Protein 1NWP (pdb70)

Sequence (256 aa):
AECKVTVDSTDQMSFNTKDIAIDKSCKTFTVELTHSGSLPKNVMGHNLVISKEADMQPIATDGLSAGIDKQYLKDGDARVIAHTKVIGAGEKDSVTFDVSKLAAGEKYGFFCSFPGHISMMKGTVTLKAECKVTVDSTDQMSFNTKDIAIDKSCKTFTVELTHSGSLPKNVMGHNLVISKEADMQPIATDGLSAGIDKQYLKDGDARVIAHTKVIGAGEKDSVTFDVSKLAAGEKYGFFCSFPGHISMMKGTVTLK

Foldseek 3Di:
DQQEDEWEAEPVLEIPDQEAEGELPDQKHKYKYAYADDDFLVNRWWKKWKFFPVCQVVQLVCLCVVDLVNQSGDPPPVRTQWMWHTGYHPDMTMIMGGSVVDDPVTWMKMATSDPPSGVRYMHTYHYD/DQAEDEWEAEPVLEIPDFEAEGELPDQKHKYKYAYADDWWQVNRWWKKWKFFPVCPVVQLVCLAVVDLVVQSGDPPPPRTQWMWHTGTHPDMTMIMGGSVPDDPPTWMKMATSDPPSRVHGMHTYHYD

B-factor: mean 17.99, std 9.79, range [3.68, 54.16]

InterPro domains:
  IPR000923 Blue (type 1) copper domain [PF00127] (1-128)
  IPR008972 Cupredoxin [G3DSA:2.60.40.420] (1-128)
  IPR008972 Cupredoxin [SSF49503] (1-128)
  IPR014068 Azurin [TIGR02695] (3-127)
  IPR014068 Azurin [cd13922] (3-127)
  IPR028871 Blue (type 1) copper protein, binding site [PS00196] (105-121)
  IPR050845 Copper-binding electron transfer protein [PTHR38439] (2-128)

CATH classification: 2.60.40.420

Secondary structure (DSSP, 8-state):
---EEEEEE-TTS-BS-SEEEE-TT-SEEEEEEEE-SS--HHHH-B--EEEEGGGHHHHHHHHTTT-GGGTTS-TT-TTEEEEPPPB-TT-EEEEEEEGGGSPTTS-EEEE--STT-GGGSEEEEEE-/---EEEEEE-TTS-BS-SEEEE-TT-SEEEEEEEE-SS--HHHH-B--EEEEGGGHHHHHHHHTTT-GGGTTS-TT-TT--EEPPPB-TT-EEEEEEEGGGS-TTS-EEEE--STTGGGTSEEEEEE-

Radius of gyration: 20.96 Å; Cα contacts (8 Å, |Δi|>4): 624; chains: 2; bounding box: 56×27×60 Å

Structure (mmCIF, N/CA/C/O backbone):
data_1NWP
#
_entry.id   1NWP
#
_cell.length_a   40.760
_cell.length_b   51.220
_cell.length_c   54.960
_cell.angle_alpha   90.00
_cell.angle_beta   103.12
_cell.angle_gamma   90.00
#
_symmetry.space_group_name_H-M   'P 1 21 1'
#
loop_
_entity.id
_entity.type
_entity.pdbx_description
1 polymer AZURIN
2 non-polymer 'COPPER (II) ION'
3 non-polymer 'ZINC ION'
4 water water
#
loop_
_atom_site.group_PDB
_atom_site.id
_atom_site.type_symbol
_atom_site.label_atom_id
_atom_site.label_alt_id
_atom_site.label_comp_id
_atom_site.label_asym_id
_atom_site.label_entity_id
_atom_site.label_seq_id
_atom_site.pdbx_PDB_ins_code
_atom_site.Cartn_x
_atom_site.Cartn_y
_atom_site.Cartn_z
_atom_site.occupancy
_atom_site.B_iso_or_equiv
_atom_site.auth_seq_id
_atom_site.auth_comp_id
_atom_site.auth_asym_id
_atom_site.auth_atom_id
_atom_site.pdbx_PDB_model_num
ATOM 1 N N . ALA A 1 1 ? 33.717 29.116 -14.372 1.00 32.95 1 ALA A N 1
ATOM 2 C CA . ALA A 1 1 ? 32.995 28.066 -13.604 1.00 31.36 1 ALA A CA 1
ATOM 3 C C . ALA A 1 1 ? 31.682 28.662 -13.112 1.00 30.39 1 ALA A C 1
ATOM 4 O O . ALA A 1 1 ? 31.506 29.882 -13.150 1.00 30.75 1 ALA A O 1
ATOM 6 N N . GLU A 1 2 ? 30.733 27.797 -12.758 1.00 28.97 2 GLU A N 1
ATOM 7 C CA . GLU A 1 2 ? 29.515 28.208 -12.053 1.00 27.82 2 GLU A CA 1
ATOM 8 C C . GLU A 1 2 ? 29.726 28.070 -10.552 1.00 24.15 2 GLU A C 1
ATOM 9 O O . GLU A 1 2 ? 29.932 26.969 -10.040 1.00 22.53 2 GLU A O 1
ATOM 15 N N . CYS A 1 3 ? 29.631 29.186 -9.844 1.00 19.61 3 CYS A N 1
ATOM 16 C CA . CYS A 1 3 ? 29.998 29.212 -8.440 1.00 17.62 3 CYS A CA 1
ATOM 17 C C . CYS A 1 3 ? 28.853 29.734 -7.586 1.00 15.46 3 CYS A C 1
ATOM 18 O O . CYS A 1 3 ? 29.073 30.368 -6.557 1.00 14.12 3 CYS A O 1
ATOM 21 N N . LYS A 1 4 ? 27.632 29.403 -7.991 1.00 15.34 4 LYS A N 1
ATOM 22 C CA . LYS A 1 4 ? 26.431 29.815 -7.278 1.00 17.56 4 LYS A CA 1
ATOM 23 C C . LYS A 1 4 ? 25.356 28.753 -7.455 1.00 16.53 4 LYS A C 1
ATOM 24 O O . LYS A 1 4 ? 25.313 28.060 -8.480 1.00 18.12 4 LYS A O 1
ATOM 30 N N . VAL A 1 5 ? 24.536 28.577 -6.429 1.00 13.20 5 VAL A N 1
ATOM 31 C CA . VAL A 1 5 ? 23.415 27.654 -6.507 1.00 13.97 5 VAL A CA 1
ATOM 32 C C . VAL A 1 5 ? 22.286 28.222 -5.663 1.00 13.28 5 VAL A C 1
ATOM 33 O O . VAL A 1 5 ? 22.537 29.018 -4.759 1.00 12.88 5 VAL A O 1
ATOM 37 N N . THR A 1 6 ? 21.052 27.917 -6.049 1.00 12.68 6 THR A N 1
ATOM 38 C CA . THR A 1 6 ? 19.876 28.319 -5.288 1.00 12.24 6 THR A CA 1
ATOM 39 C C . THR A 1 6 ? 19.223 27.063 -4.730 1.00 11.79 6 THR A C 1
ATOM 40 O O . THR A 1 6 ? 19.045 26.081 -5.454 1.00 11.41 6 THR A O 1
ATOM 44 N N . VAL A 1 7 ? 18.880 27.099 -3.446 1.00 9.85 7 VAL A N 1
ATOM 45 C CA . VAL A 1 7 ? 18.215 25.992 -2.763 1.00 10.30 7 VAL A CA 1
ATOM 46 C C . VAL A 1 7 ? 16.911 26.517 -2.145 1.00 10.68 7 VAL A C 1
ATOM 47 O O . VAL A 1 7 ? 16.893 27.610 -1.577 1.00 10.54 7 VAL A O 1
ATOM 51 N N . ASP A 1 8 ? 15.814 25.791 -2.345 1.00 12.05 8 ASP A N 1
ATOM 52 C CA . ASP A 1 8 ? 14.520 26.181 -1.789 1.00 12.75 8 ASP A CA 1
ATOM 53 C C . ASP A 1 8 ? 14.245 25.343 -0.543 1.00 12.94 8 ASP A C 1
ATOM 54 O O . ASP A 1 8 ? 14.729 24.208 -0.431 1.00 13.95 8 ASP A O 1
ATOM 59 N N . SER A 1 9 ? 13.488 25.910 0.390 1.00 11.80 9 SER A N 1
ATOM 60 C CA . SER A 1 9 ? 13.072 25.195 1.589 1.00 11.97 9 SER A CA 1
ATOM 61 C C . SER A 1 9 ? 11.580 25.417 1.781 1.00 13.81 9 SER A C 1
ATOM 62 O O . SER A 1 9 ? 11.029 26.411 1.290 1.00 16.42 9 SER A O 1
ATOM 65 N N . THR A 1 10 ? 10.916 24.447 2.405 1.00 13.48 10 THR A N 1
ATOM 66 C CA . THR A 1 10 ? 9.466 24.311 2.267 1.00 14.44 10 THR A CA 1
ATOM 67 C C . THR A 1 10 ? 8.732 24.295 3.614 1.00 14.10 10 THR A C 1
ATOM 68 O O . THR A 1 10 ? 9.342 24.102 4.664 1.00 12.21 10 THR A O 1
ATOM 72 N N . ASP A 1 11 ? 7.407 24.425 3.559 1.00 14.70 11 ASP A N 1
ATOM 73 C CA . ASP A 1 11 ? 6.550 24.197 4.720 1.00 15.32 11 ASP A CA 1
ATOM 74 C C . ASP A 1 11 ? 6.570 22.729 5.152 1.00 16.53 11 ASP A C 1
ATOM 75 O O . ASP A 1 11 ? 6.145 22.389 6.267 1.00 16.20 11 ASP A O 1
ATOM 80 N N . GLN A 1 12 ? 7.017 21.861 4.245 1.00 16.31 12 GLN A N 1
ATOM 81 C CA . GLN A 1 12 ? 7.057 20.422 4.476 1.00 16.98 12 GLN A CA 1
ATOM 82 C C . GLN A 1 12 ? 8.378 19.995 5.123 1.00 15.58 12 GLN A C 1
ATOM 83 O O . GLN A 1 12 ? 8.688 18.808 5.185 1.00 16.60 12 GLN A O 1
ATOM 89 N N . MET A 1 13 ? 9.160 20.970 5.571 1.00 13.98 13 MET A N 1
ATOM 90 C CA . MET A 1 13 ? 10.437 20.712 6.229 1.00 13.76 13 MET A CA 1
ATOM 91 C C . MET A 1 13 ? 11.403 19.930 5.341 1.00 13.52 13 MET A C 1
ATOM 92 O O . MET A 1 13 ? 11.935 18.888 5.733 1.00 13.46 13 MET A O 1
ATOM 97 N N . SER A 1 14 ? 11.700 20.490 4.178 1.00 12.63 14 SER A N 1
ATOM 98 C CA . SER A 1 14 ? 12.584 19.828 3.241 1.00 12.30 14 SER A CA 1
ATOM 99 C C . SER A 1 14 ? 13.328 20.886 2.463 1.00 11.92 14 SER A C 1
ATOM 100 O O . SER A 1 14 ? 12.856 22.018 2.348 1.00 14.11 14 SER A O 1
ATOM 103 N N . PHE A 1 15 ? 14.542 20.550 2.055 1.00 10.04 15 PHE A N 1
ATOM 104 C CA . PHE A 1 15 ? 15.247 21.286 1.015 1.00 11.45 15 PHE A CA 1
ATOM 105 C C . PHE A 1 15 ? 14.877 20.624 -0.302 1.00 12.53 15 PHE A C 1
ATOM 106 O O . PHE A 1 15 ? 14.464 19.462 -0.305 1.00 14.27 15 PHE A O 1
ATOM 114 N N . ASN A 1 16 ? 14.982 21.349 -1.413 1.00 12.72 16 ASN A N 1
ATOM 115 C CA . ASN A 1 16 ? 14.637 20.763 -2.710 1.00 13.67 16 ASN A CA 1
ATOM 116 C C . ASN A 1 16 ? 15.860 20.190 -3.428 1.00 14.75 16 ASN A C 1
ATOM 117 O O . ASN A 1 16 ? 15.830 19.973 -4.641 1.00 15.64 16 ASN A O 1
ATOM 122 N N . THR A 1 17 ? 16.952 20.012 -2.689 1.00 14.75 17 THR A N 1
ATOM 123 C CA . THR A 1 17 ? 18.075 19.214 -3.164 1.00 14.88 17 THR A CA 1
ATOM 124 C C . THR A 1 17 ? 18.680 18.431 -2.014 1.00 14.32 17 THR A C 1
ATOM 125 O O . THR A 1 17 ? 18.522 18.802 -0.847 1.00 12.80 17 THR A O 1
ATOM 129 N N . LYS A 1 18 ? 19.365 17.343 -2.351 1.00 13.11 18 LYS A N 1
ATOM 130 C CA . LYS A 1 18 ? 20.094 16.546 -1.367 1.00 13.39 18 LYS A CA 1
ATOM 131 C C . LYS A 1 18 ? 21.608 16.678 -1.517 1.00 11.59 18 LYS A C 1
ATOM 132 O O . LYS A 1 18 ? 22.361 16.154 -0.700 1.00 10.94 18 LYS A O 1
ATOM 138 N N . ASP A 1 19 ? 22.051 17.391 -2.550 1.00 11.60 19 ASP A N 1
ATOM 139 C CA . ASP A 1 19 ? 23.477 17.563 -2.800 1.00 11.97 19 ASP A CA 1
ATOM 140 C C . ASP A 1 19 ? 23.796 18.925 -3.401 1.00 13.01 19 ASP A C 1
ATOM 141 O O . ASP A 1 19 ? 23.064 19.421 -4.261 1.00 13.11 19 ASP A O 1
ATOM 146 N N . ILE A 1 20 ? 24.864 19.545 -2.906 1.00 13.25 20 ILE A N 1
ATOM 147 C CA . ILE A 1 20 ? 25.359 20.803 -3.458 1.00 11.95 20 ILE A CA 1
ATOM 148 C C . ILE A 1 20 ? 26.751 20.559 -4.009 1.00 11.56 20 ILE A C 1
ATOM 149 O O . ILE A 1 20 ? 27.686 20.268 -3.253 1.00 10.68 20 ILE A O 1
ATOM 154 N N . ALA A 1 21 ? 26.881 20.667 -5.326 1.00 11.93 21 ALA A N 1
ATOM 155 C CA . ALA A 1 21 ? 28.149 20.399 -5.989 1.00 12.35 21 ALA A CA 1
ATOM 156 C C . ALA A 1 21 ? 28.914 21.693 -6.219 1.00 10.29 21 ALA A C 1
ATOM 157 O O . ALA A 1 21 ? 28.403 22.639 -6.817 1.00 12.01 21 ALA A O 1
ATOM 159 N N . ILE A 1 22 ? 30.107 21.759 -5.646 1.00 10.88 22 ILE A N 1
ATOM 160 C CA . ILE A 1 22 ? 30.920 22.961 -5.681 1.00 11.56 22 ILE A CA 1
ATOM 161 C C . ILE A 1 22 ? 32.148 22.699 -6.553 1.00 13.68 22 ILE A C 1
ATOM 162 O O . ILE A 1 22 ? 32.904 21.756 -6.301 1.00 15.24 22 ILE A O 1
ATOM 167 N N . ASP A 1 23 ? 32.324 23.518 -7.585 1.00 13.35 23 ASP A N 1
ATOM 168 C CA . ASP A 1 23 ? 33.500 23.434 -8.439 1.00 12.86 23 ASP A CA 1
ATOM 169 C C . ASP A 1 23 ? 34.728 23.917 -7.670 1.00 12.96 23 ASP A C 1
ATOM 170 O O . ASP A 1 23 ? 34.780 25.061 -7.227 1.00 10.78 23 ASP A O 1
ATOM 175 N N . LYS A 1 24 ? 35.736 23.060 -7.576 1.00 14.23 24 LYS A N 1
ATOM 176 C CA . LYS A 1 24 ? 36.984 23.381 -6.888 1.00 18.44 24 LYS A CA 1
ATOM 177 C C . LYS A 1 24 ? 37.711 24.577 -7.521 1.00 17.85 24 LYS A C 1
ATOM 178 O O . LYS A 1 24 ? 38.506 25.253 -6.864 1.00 16.44 24 LYS A O 1
ATOM 184 N N . SER A 1 25 ? 37.434 24.820 -8.798 1.00 18.73 25 SER A N 1
ATOM 185 C CA . SER A 1 25 ? 38.019 25.946 -9.520 1.00 17.65 25 SER A CA 1
ATOM 186 C C . SER A 1 25 ? 37.516 27.303 -9.018 1.00 18.62 25 SER A C 1
ATOM 187 O O . SER A 1 25 ? 38.166 28.327 -9.228 1.00 19.38 25 SER A O 1
ATOM 190 N N . CYS A 1 26 ? 36.356 27.306 -8.369 1.00 16.72 26 CYS A N 1
ATOM 191 C CA . CYS A 1 26 ? 35.774 28.526 -7.824 1.00 15.78 26 CYS A CA 1
ATOM 192 C C . CYS A 1 26 ? 36.651 29.075 -6.714 1.00 17.59 26 CYS A C 1
ATOM 193 O O . CYS A 1 26 ? 37.100 28.329 -5.844 1.00 17.91 26 CYS A O 1
ATOM 196 N N . LYS A 1 27 ? 36.890 30.381 -6.728 1.00 18.91 27 LYS A N 1
ATOM 197 C CA . LYS A 1 27 ? 37.538 31.022 -5.589 1.00 21.73 27 LYS A CA 1
ATOM 198 C C . LYS A 1 27 ? 36.534 31.148 -4.434 1.00 19.75 27 LYS A C 1
ATOM 199 O O . LYS A 1 27 ? 36.849 30.822 -3.290 1.00 19.91 27 LYS A O 1
ATOM 205 N N . THR A 1 28 ? 35.331 31.611 -4.743 1.00 17.36 28 THR A N 1
ATOM 206 C CA . THR A 1 28 ? 34.269 31.704 -3.753 1.00 18.03 28 THR A CA 1
ATOM 207 C C . THR A 1 28 ? 33.056 30.939 -4.266 1.00 16.91 28 THR A C 1
ATOM 208 O O . THR A 1 28 ? 32.929 30.717 -5.472 1.00 15.62 28 THR A O 1
ATOM 212 N N . PHE A 1 29 ? 32.186 30.517 -3.353 1.00 15.08 29 PHE A N 1
ATOM 213 C CA . PHE A 1 29 ? 30.925 29.891 -3.724 1.00 13.34 29 PHE A CA 1
ATOM 214 C C . PHE A 1 29 ? 29.783 30.606 -3.011 1.00 12.67 29 PHE A C 1
ATOM 215 O O . PHE A 1 29 ? 29.933 31.013 -1.858 1.00 11.45 29 PHE A O 1
ATOM 223 N N . THR A 1 30 ? 28.677 30.798 -3.724 1.00 10.65 30 THR A N 1
ATOM 224 C CA . THR A 1 30 ? 27.514 31.470 -3.173 1.00 13.55 30 THR A CA 1
ATOM 225 C C . THR A 1 30 ? 26.287 30.561 -3.146 1.00 14.15 30 THR A C 1
ATOM 226 O O . THR A 1 30 ? 25.873 30.026 -4.175 1.00 14.65 30 THR A O 1
ATOM 230 N N . VAL A 1 31 ? 25.705 30.404 -1.958 1.00 13.77 31 VAL A N 1
ATOM 231 C CA . VAL A 1 31 ? 24.472 29.643 -1.783 1.00 12.81 31 VAL A CA 1
ATOM 232 C C . VAL A 1 31 ? 23.349 30.609 -1.447 1.00 12.99 31 VAL A C 1
ATOM 233 O O . VAL A 1 31 ? 23.447 31.368 -0.482 1.00 12.90 31 VAL A O 1
ATOM 237 N N . GLU A 1 32 ? 22.322 30.632 -2.285 1.00 12.22 32 GLU A N 1
ATOM 238 C CA . GLU A 1 32 ? 21.116 31.377 -1.983 1.00 15.65 32 GLU A CA 1
ATOM 239 C C . GLU A 1 32 ? 20.046 30.404 -1.508 1.00 14.45 32 GLU A C 1
ATOM 240 O O . GLU A 1 32 ? 19.925 29.304 -2.046 1.00 15.60 32 GLU A O 1
ATOM 246 N N . LEU A 1 33 ? 19.334 30.789 -0.453 1.00 12.42 33 LEU A N 1
ATOM 247 C CA . LEU A 1 33 ? 18.264 29.986 0.116 1.00 10.32 33 LEU A CA 1
ATOM 248 C C . LEU A 1 33 ? 16.951 30.741 0.011 1.00 10.31 33 LEU A C 1
ATOM 249 O O . LEU A 1 33 ? 16.868 31.913 0.367 1.00 11.80 33 LEU A O 1
ATOM 254 N N . THR A 1 34 ? 15.925 30.063 -0.469 1.00 11.60 34 THR A N 1
ATOM 255 C CA . THR A 1 34 ? 14.591 30.634 -0.514 1.00 10.67 34 THR A CA 1
ATOM 256 C C . THR A 1 34 ? 13.654 29.793 0.348 1.00 11.65 34 THR A C 1
ATOM 257 O O . THR A 1 34 ? 14.009 28.688 0.769 1.00 8.93 34 THR A O 1
ATOM 261 N N . HIS A 1 35 ? 12.485 30.344 0.655 1.00 11.39 35 HIS A N 1
ATOM 262 C CA . HIS A 1 35 ? 11.482 29.646 1.448 1.00 13.27 35 HIS A CA 1
ATOM 263 C C . HIS A 1 35 ? 10.137 29.821 0.765 1.00 14.32 35 HIS A C 1
ATOM 264 O O . HIS A 1 35 ? 9.569 30.918 0.754 1.00 16.64 35 HIS A O 1
ATOM 271 N N . SER A 1 36 ? 9.653 28.757 0.146 1.00 16.48 36 SER A N 1
ATOM 272 C CA . SER A 1 36 ? 8.333 28.777 -0.468 1.00 20.21 36 SER A CA 1
ATOM 273 C C . SER A 1 36 ? 7.278 28.442 0.591 1.00 22.23 36 SER A C 1
ATOM 274 O O . SER A 1 36 ? 7.616 28.138 1.736 1.00 22.40 36 SER A O 1
ATOM 277 N N . GLY A 1 37 ? 6.003 28.534 0.234 1.00 24.31 37 GLY A N 1
ATOM 278 C CA . GLY A 1 37 ? 4.963 28.246 1.213 1.00 25.32 37 GLY A CA 1
ATOM 279 C C . GLY A 1 37 ? 4.608 29.472 2.033 1.00 24.65 37 GLY A C 1
ATOM 280 O O . GLY A 1 37 ? 4.962 30.589 1.650 1.00 24.80 37 GLY A O 1
ATOM 281 N N . SER A 1 38 ? 3.974 29.269 3.187 1.00 23.42 38 SER A N 1
ATOM 282 C CA . SER A 1 38 ? 3.308 30.364 3.888 1.00 24.43 38 SER A CA 1
ATOM 283 C C . SER A 1 38 ? 3.530 30.432 5.402 1.00 23.78 38 SER A C 1
ATOM 284 O O . SER A 1 38 ? 3.085 31.380 6.049 1.00 23.02 38 SER A O 1
ATOM 287 N N . LEU A 1 39 ? 4.268 29.478 5.957 1.00 20.96 39 LEU A N 1
ATOM 288 C CA . LEU A 1 39 ? 4.518 29.460 7.393 1.00 20.60 39 LEU A CA 1
ATOM 289 C C . LEU A 1 39 ? 5.605 30.457 7.803 1.00 19.03 39 LEU A C 1
ATOM 290 O O . LEU A 1 39 ? 6.661 30.529 7.176 1.00 18.36 39 LEU A O 1
ATOM 295 N N . PRO A 1 40 ? 5.369 31.214 8.889 1.00 19.71 40 PRO A N 1
ATOM 296 C CA . PRO A 1 40 ? 6.316 32.189 9.443 1.00 18.88 40 PRO A CA 1
ATOM 297 C C . PRO A 1 40 ? 7.539 31.535 10.086 1.00 17.46 40 PRO A C 1
ATOM 298 O O . PRO A 1 40 ? 7.464 30.403 10.575 1.00 16.35 40 PRO A O 1
ATOM 302 N N . LYS A 1 41 ? 8.601 32.317 10.239 1.00 16.17 41 LYS A N 1
ATOM 303 C CA . LYS A 1 41 ? 9.885 31.773 10.651 1.00 18.73 41 LYS A CA 1
ATOM 304 C C . LYS A 1 41 ? 9.893 31.168 12.048 1.00 17.70 41 LYS A C 1
ATOM 305 O O . LYS A 1 41 ? 10.685 30.273 12.320 1.00 17.65 41 LYS A O 1
ATOM 311 N N . ASN A 1 42 ? 9.016 31.629 12.935 1.00 16.15 42 ASN A N 1
ATOM 312 C CA . ASN A 1 42 ? 8.998 31.075 14.288 1.00 17.44 42 ASN A CA 1
ATOM 313 C C . ASN A 1 42 ? 8.297 29.712 14.331 1.00 15.03 42 ASN A C 1
ATOM 314 O O . ASN A 1 42 ? 8.442 28.961 15.296 1.00 14.55 42 ASN A O 1
ATOM 319 N N . VAL A 1 43 ? 7.630 29.352 13.237 1.00 12.13 43 VAL A N 1
ATOM 320 C CA . VAL A 1 43 ? 6.980 28.048 13.130 1.00 11.85 43 VAL A CA 1
ATOM 321 C C . VAL A 1 43 ? 7.777 27.092 12.248 1.00 10.85 43 VAL A C 1
ATOM 322 O O . VAL A 1 43 ? 7.929 25.915 12.571 1.00 10.82 43 VAL A O 1
ATOM 326 N N . MET A 1 44 ? 8.252 27.597 11.115 1.00 10.01 44 MET A N 1
ATOM 327 C CA . MET A 1 44 ? 8.858 26.750 10.091 1.00 10.81 44 MET A CA 1
ATOM 328 C C . MET A 1 44 ? 10.005 27.501 9.431 1.00 10.79 44 MET A C 1
ATOM 329 O O . MET A 1 44 ? 10.154 27.490 8.211 1.00 13.33 44 MET A O 1
ATOM 334 N N . GLY A 1 45 ? 10.834 28.132 10.253 1.00 9.88 45 GLY A N 1
ATOM 335 C CA . GLY A 1 45 ? 11.984 28.847 9.738 1.00 9.10 45 GLY A CA 1
ATOM 336 C C . GLY A 1 45 ? 13.067 27.873 9.320 1.00 8.93 45 GLY A C 1
ATOM 337 O O . GLY A 1 45 ? 13.179 26.786 9.896 1.00 8.71 45 GLY A O 1
ATOM 338 N N . HIS A 1 46 ? 13.843 28.237 8.304 1.00 7.86 46 HIS A N 1
ATOM 339 C CA . HIS A 1 46 ? 14.955 27.410 7.855 1.00 7.62 46 HIS A CA 1
ATOM 340 C C . HIS A 1 46 ? 16.185 28.278 7.634 1.00 5.45 46 HIS A C 1
ATOM 341 O O . HIS A 1 46 ? 16.080 29.416 7.177 1.00 7.87 46 HIS A O 1
ATOM 348 N N . ASN A 1 47 ? 17.349 27.754 7.983 1.00 6.96 47 ASN A N 1
ATOM 349 C CA . ASN A 1 47 ? 18.595 28.302 7.471 1.00 4.12 47 ASN A CA 1
ATOM 350 C C . ASN A 1 47 ? 19.320 27.195 6.719 1.00 6.22 47 ASN A C 1
ATOM 351 O O . ASN A 1 47 ? 18.806 26.075 6.604 1.00 5.37 47 ASN A O 1
ATOM 356 N N . LEU A 1 48 ? 20.478 27.521 6.159 1.00 5.05 48 LEU A N 1
ATOM 357 C CA . LEU A 1 48 ? 21.333 26.513 5.543 1.00 5.90 48 LEU A CA 1
ATOM 358 C C . LEU A 1 48 ? 22.750 26.693 6.090 1.00 4.40 48 LEU A C 1
ATOM 359 O O . LEU A 1 48 ? 23.287 27.794 6.081 1.00 7.29 48 LEU A O 1
ATOM 364 N N . VAL A 1 49 ? 23.288 25.638 6.683 1.00 4.42 49 VAL A N 1
ATOM 365 C CA . VAL A 1 49 ? 24.589 25.685 7.325 1.00 4.75 49 VAL A CA 1
ATOM 366 C C . VAL A 1 49 ? 25.482 24.632 6.688 1.00 6.09 49 VAL A C 1
ATOM 367 O O . VAL A 1 49 ? 25.046 23.514 6.441 1.00 6.62 49 VAL A O 1
ATOM 371 N N . ILE A 1 50 ? 26.738 24.985 6.456 1.00 6.95 50 ILE A N 1
ATOM 372 C CA . ILE A 1 50 ? 27.707 24.063 5.886 1.00 6.46 50 ILE A CA 1
ATOM 373 C C . ILE A 1 50 ? 28.774 23.728 6.926 1.00 7.84 50 ILE A C 1
ATOM 374 O O . ILE A 1 50 ? 29.288 24.616 7.607 1.00 9.06 50 ILE A O 1
ATOM 379 N N . SER A 1 51 ? 29.054 22.442 7.099 1.00 7.62 51 SER A N 1
ATOM 380 C CA . SER A 1 51 ? 30.119 22.013 8.002 1.00 8.60 51 SER A CA 1
ATOM 381 C C . SER A 1 51 ? 30.645 20.653 7.586 1.00 7.19 51 SER A C 1
ATOM 382 O O . SER A 1 51 ? 30.149 20.052 6.636 1.00 7.71 51 SER A O 1
ATOM 385 N N . LYS A 1 52 ? 31.656 20.167 8.293 1.00 8.99 52 LYS A N 1
ATOM 386 C CA . LYS A 1 52 ? 32.041 18.770 8.167 1.00 10.94 52 LYS A CA 1
ATOM 387 C C . LYS A 1 52 ? 30.841 17.916 8.537 1.00 10.17 52 LYS A C 1
ATOM 388 O O . LYS A 1 52 ? 30.102 18.241 9.470 1.00 11.28 52 LYS A O 1
ATOM 394 N N . GLU A 1 53 ? 30.677 16.802 7.836 1.00 12.03 53 GLU A N 1
ATOM 395 C CA . GLU A 1 53 ? 29.529 15.920 8.026 1.00 14.25 53 GLU A CA 1
ATOM 396 C C . GLU A 1 53 ? 29.376 15.506 9.489 1.00 13.40 53 GLU A C 1
ATOM 397 O O . GLU A 1 53 ? 28.275 15.538 10.045 1.00 14.81 53 GLU A O 1
ATOM 403 N N . ALA A 1 54 ? 30.501 15.222 10.136 1.00 11.84 54 ALA A N 1
ATOM 404 C CA . ALA A 1 54 ? 30.497 14.729 11.507 1.00 12.96 54 ALA A CA 1
ATOM 405 C C . ALA A 1 54 ? 30.076 15.809 12.496 1.00 13.95 54 ALA A C 1
ATOM 406 O O . ALA A 1 54 ? 29.724 15.510 13.638 1.00 15.47 54 ALA A O 1
ATOM 408 N N . ASP A 1 55 ? 30.122 17.062 12.060 1.00 12.10 55 ASP A N 1
ATOM 409 C CA . ASP A 1 55 ? 29.915 18.184 12.964 1.00 11.31 55 ASP A CA 1
ATOM 410 C C . ASP A 1 55 ? 28.483 18.681 12.959 1.00 10.65 55 ASP A C 1
ATOM 411 O O . ASP A 1 55 ? 28.103 19.495 13.805 1.00 9.89 55 ASP A O 1
ATOM 416 N N . MET A 1 56 ? 27.679 18.178 12.035 1.00 8.99 56 MET A N 1
ATOM 417 C CA . MET A 1 56 ? 26.366 18.758 11.806 1.00 10.44 56 MET A CA 1
ATOM 418 C C . MET A 1 56 ? 25.487 18.697 13.054 1.00 10.09 56 MET A C 1
ATOM 419 O O . MET A 1 56 ? 24.991 19.728 13.517 1.00 12.75 56 MET A O 1
ATOM 424 N N . GLN A 1 57 ? 25.360 17.516 13.653 1.00 9.82 57 GLN A N 1
ATOM 425 C CA . GLN A 1 57 ? 24.521 17.378 14.842 1.00 10.05 57 GLN A CA 1
ATOM 426 C C . GLN A 1 57 ? 25.043 18.118 16.080 1.00 9.74 57 GLN A C 1
ATOM 427 O O . GLN A 1 57 ? 24.270 18.781 16.767 1.00 10.47 57 GLN A O 1
ATOM 433 N N . PRO A 1 58 ? 26.350 18.011 16.395 1.00 10.11 58 PRO A N 1
ATOM 434 C CA . PRO A 1 58 ? 26.873 18.821 17.505 1.00 8.80 58 PRO A CA 1
ATOM 435 C C . PRO A 1 58 ? 26.613 20.326 17.346 1.00 9.45 58 PRO A C 1
ATOM 436 O O . PRO A 1 58 ? 26.256 21.005 18.306 1.00 9.46 58 PRO A O 1
ATOM 440 N N . ILE A 1 59 ? 26.808 20.845 16.139 1.00 9.93 59 ILE A N 1
ATOM 441 C CA . ILE A 1 59 ? 26.540 22.251 15.873 1.00 9.09 59 ILE A CA 1
ATOM 442 C C . ILE A 1 59 ? 25.066 22.560 16.136 1.00 9.38 59 ILE A C 1
ATOM 443 O O . ILE A 1 59 ? 24.737 23.565 16.760 1.00 8.95 59 ILE A O 1
ATOM 448 N N . ALA A 1 60 ? 24.181 21.692 15.656 1.00 9.76 60 ALA A N 1
ATOM 449 C CA . ALA A 1 60 ? 22.745 21.902 15.811 1.00 8.31 60 ALA A CA 1
ATOM 450 C C . ALA A 1 60 ? 22.344 21.873 17.288 1.00 10.40 60 ALA A C 1
ATOM 451 O O . ALA A 1 60 ? 21.536 22.686 17.734 1.00 10.26 60 ALA A O 1
ATOM 453 N N . THR A 1 61 ? 22.921 20.950 18.048 1.00 9.99 61 THR A N 1
ATOM 454 C CA . THR A 1 61 ? 22.607 20.842 19.464 1.00 11.07 61 THR A CA 1
ATOM 455 C C . THR A 1 61 ? 23.096 22.074 20.218 1.00 13.34 61 THR A C 1
ATOM 456 O O . THR A 1 61 ? 22.369 22.637 21.038 1.00 12.70 61 THR A O 1
ATOM 460 N N . ASP A 1 62 ? 24.291 22.547 19.879 1.00 13.38 62 ASP A N 1
ATOM 461 C CA . ASP A 1 62 ? 24.820 23.758 20.495 1.00 14.75 62 ASP A CA 1
ATOM 462 C C . ASP A 1 62 ? 24.018 24.994 20.114 1.00 14.02 62 ASP A C 1
ATOM 463 O O . ASP A 1 62 ? 23.900 25.935 20.900 1.00 13.45 62 ASP A O 1
ATOM 468 N N . GLY A 1 63 ? 23.380 24.933 18.952 1.00 12.10 63 GLY A N 1
ATOM 469 C CA . GLY A 1 63 ? 22.643 26.075 18.446 1.00 11.82 63 GLY A CA 1
ATOM 470 C C . GLY A 1 63 ? 21.315 26.308 19.137 1.00 12.15 63 GLY A C 1
ATOM 471 O O . GLY A 1 63 ? 20.792 27.418 19.101 1.00 11.60 63 GLY A O 1
ATOM 472 N N . LEU A 1 64 ? 20.789 25.278 19.798 1.00 13.42 64 LEU A N 1
ATOM 473 C CA . LEU A 1 64 ? 19.500 25.351 20.481 1.00 13.66 64 LEU A CA 1
ATOM 474 C C . LEU A 1 64 ? 19.449 26.496 21.482 1.00 14.82 64 LEU A C 1
ATOM 475 O O . LEU A 1 64 ? 18.478 27.244 21.524 1.00 17.28 64 LEU A O 1
ATOM 480 N N . SER A 1 65 ? 20.517 26.668 22.251 1.00 16.89 65 SER A N 1
ATOM 481 C CA . SER A 1 65 ? 20.537 27.695 23.280 1.00 17.97 65 SER A CA 1
ATOM 482 C C . SER A 1 65 ? 20.792 29.087 22.731 1.00 16.50 65 SER A C 1
ATOM 483 O O . SER A 1 65 ? 20.519 30.068 23.413 1.00 19.92 65 SER A O 1
ATOM 486 N N . ALA A 1 66 ? 21.254 29.181 21.487 1.00 14.83 66 ALA A N 1
ATOM 487 C CA . ALA A 1 66 ? 21.551 30.481 20.889 1.00 13.35 66 ALA A CA 1
ATOM 488 C C . ALA A 1 66 ? 20.277 31.240 20.530 1.00 13.04 66 ALA A C 1
ATOM 489 O O . ALA A 1 66 ? 20.235 32.470 20.589 1.00 15.18 66 ALA A O 1
ATOM 491 N N . GLY A 1 67 ? 19.250 30.512 20.120 1.00 12.69 67 GLY A N 1
ATOM 492 C CA . GLY A 1 67 ? 17.982 31.154 19.834 1.00 12.44 67 GLY A CA 1
ATOM 493 C C . GLY A 1 67 ? 17.864 31.678 18.418 1.00 12.22 67 GLY A C 1
ATOM 494 O O . GLY A 1 67 ? 18.864 31.792 17.694 1.00 12.24 67 GLY A O 1
ATOM 495 N N . ILE A 1 68 ? 16.635 31.991 18.015 1.00 11.29 68 ILE A N 1
ATOM 496 C CA . ILE A 1 68 ? 16.341 32.381 16.636 1.00 13.25 68 ILE A CA 1
ATOM 497 C C . ILE A 1 68 ? 17.005 33.712 16.260 1.00 16.38 68 ILE A C 1
ATOM 498 O O . ILE A 1 68 ? 17.392 33.919 15.106 1.00 16.33 68 ILE A O 1
ATOM 503 N N . ASP A 1 69 ? 17.258 34.547 17.266 1.00 17.25 69 ASP A N 1
ATOM 504 C CA . ASP A 1 69 ? 17.903 35.837 17.052 1.00 19.54 69 ASP A CA 1
ATOM 505 C C . ASP A 1 69 ? 19.375 35.692 16.649 1.00 17.48 69 ASP A C 1
ATOM 506 O O . ASP A 1 69 ? 19.946 36.591 16.030 1.00 16.36 69 ASP A O 1
ATOM 511 N N . LYS A 1 70 ? 19.988 34.569 17.016 1.00 16.47 70 LYS A N 1
ATOM 512 C CA . LYS A 1 70 ? 21.362 34.266 16.612 1.00 15.30 70 LYS A CA 1
ATOM 513 C C . LYS A 1 70 ? 21.410 33.199 15.513 1.00 12.92 70 LYS A C 1
ATOM 514 O O . LYS A 1 70 ? 22.432 32.538 15.328 1.00 10.43 70 LYS A O 1
ATOM 520 N N . GLN A 1 71 ? 20.291 33.025 14.811 1.00 10.75 71 GLN A N 1
ATOM 521 C CA . GLN A 1 71 ? 20.155 32.060 13.717 1.00 10.18 71 GLN A CA 1
ATOM 522 C C . GLN A 1 71 ? 20.353 30.605 14.158 1.00 10.54 71 GLN A C 1
ATOM 523 O O . GLN A 1 71 ? 20.692 29.738 13.343 1.00 8.89 71 GLN A O 1
ATOM 529 N N . TYR A 1 72 ? 20.084 30.333 15.434 1.00 8.86 72 TYR A N 1
ATOM 530 C CA . TYR A 1 72 ? 20.228 28.996 16.006 1.00 8.12 72 TYR A CA 1
ATOM 531 C C . TYR A 1 72 ? 21.611 28.397 15.771 1.00 9.19 72 TYR A C 1
ATOM 532 O O . TYR A 1 72 ? 21.755 27.211 15.457 1.00 8.03 72 TYR A O 1
ATOM 541 N N . LEU A 1 73 ? 22.624 29.227 16.002 1.00 9.58 73 LEU A N 1
ATOM 542 C CA . LEU A 1 73 ? 24.029 28.851 15.880 1.00 10.95 73 LEU A CA 1
ATOM 543 C C . LEU A 1 73 ? 24.756 29.531 17.035 1.00 11.16 73 LEU A C 1
ATOM 544 O O . LEU A 1 73 ? 24.552 30.721 17.280 1.00 11.47 73 LEU A O 1
ATOM 549 N N . LYS A 1 74 ? 25.608 28.790 17.732 1.00 12.17 74 LYS A N 1
ATOM 550 C CA . LYS A 1 74 ? 26.407 29.373 18.799 1.00 14.50 74 LYS A CA 1
ATOM 551 C C . LYS A 1 74 ? 27.357 30.390 18.173 1.00 16.16 74 LYS A C 1
ATOM 552 O O . LYS A 1 74 ? 27.941 30.135 17.122 1.00 15.42 74 LYS A O 1
ATOM 558 N N . ASP A 1 75 ? 27.449 31.574 18.769 1.00 18.18 75 ASP A N 1
ATOM 559 C CA . ASP A 1 75 ? 28.325 32.610 18.229 1.00 20.28 75 ASP A CA 1
ATOM 560 C C . ASP A 1 75 ? 29.777 32.136 18.228 1.00 20.13 75 ASP A C 1
ATOM 561 O O . ASP A 1 75 ? 30.233 31.514 19.189 1.00 20.10 75 ASP A O 1
ATOM 566 N N . GLY A 1 76 ? 30.446 32.310 17.095 1.00 19.66 76 GLY A N 1
ATOM 567 C CA . GLY A 1 76 ? 31.847 31.942 16.996 1.00 21.04 76 GLY A CA 1
ATOM 568 C C . GLY A 1 76 ? 32.113 30.445 16.999 1.00 20.52 76 GLY A C 1
ATOM 569 O O . GLY A 1 76 ? 33.238 30.010 17.247 1.00 20.52 76 GLY A O 1
ATOM 570 N N . ASP A 1 77 ? 31.096 29.648 16.695 1.00 18.20 77 ASP A N 1
ATOM 571 C CA . ASP A 1 77 ? 31.300 28.220 16.495 1.00 17.82 77 ASP A CA 1
ATOM 572 C C . ASP A 1 77 ? 32.274 28.025 15.332 1.00 17.20 77 ASP A C 1
ATOM 573 O O . ASP A 1 77 ? 31.936 28.275 14.185 1.00 15.81 77 ASP A O 1
ATOM 578 N N . ALA A 1 78 ? 33.477 27.555 15.638 1.00 18.68 78 ALA A N 1
ATOM 579 C CA . ALA A 1 78 ? 34.513 27.405 14.623 1.00 18.88 78 ALA A CA 1
ATOM 580 C C . ALA A 1 78 ? 34.245 26.251 13.656 1.00 18.17 78 ALA A C 1
ATOM 581 O O . ALA A 1 78 ? 34.907 26.139 12.632 1.00 19.75 78 ALA A O 1
ATOM 583 N N . ARG A 1 79 ? 33.306 25.373 13.991 1.00 16.29 79 ARG A N 1
ATOM 584 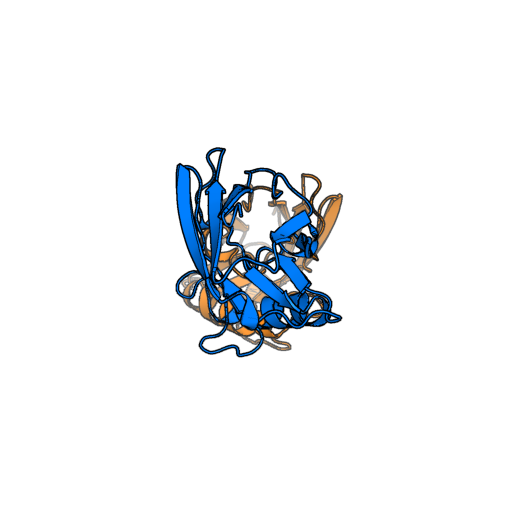C CA . ARG A 1 79 ? 32.989 24.234 13.125 1.00 13.39 79 ARG A CA 1
ATOM 585 C C . ARG A 1 79 ? 32.109 24.622 11.934 1.00 12.66 79 ARG A C 1
ATOM 586 O O . ARG A 1 79 ? 31.891 23.812 11.033 1.00 11.50 79 ARG A O 1
ATOM 594 N N . VAL A 1 80 ? 31.545 25.825 11.973 1.00 10.69 80 VAL A N 1
ATOM 595 C CA . VAL A 1 80 ? 30.651 26.300 10.918 1.00 9.96 80 VAL A CA 1
ATOM 596 C C . VAL A 1 80 ? 31.492 26.949 9.824 1.00 12.32 80 VAL A C 1
ATOM 597 O O . VAL A 1 80 ? 32.308 27.820 10.107 1.00 13.20 80 VAL A O 1
ATOM 601 N N . ILE A 1 81 ? 31.366 26.443 8.600 1.00 9.91 81 ILE A N 1
ATOM 602 C CA . ILE A 1 81 ? 32.091 26.995 7.462 1.00 12.25 81 ILE A CA 1
ATOM 603 C C . ILE A 1 81 ? 31.352 28.202 6.910 1.00 12.04 81 ILE A C 1
ATOM 604 O O . ILE A 1 81 ? 31.941 29.259 6.699 1.00 13.98 81 ILE A O 1
ATOM 609 N N . ALA A 1 82 ? 30.056 28.040 6.683 1.00 12.12 82 ALA A N 1
ATOM 610 C CA . ALA A 1 82 ? 29.218 29.112 6.162 1.00 10.73 82 ALA A CA 1
ATOM 611 C C . ALA A 1 82 ? 27.772 28.856 6.573 1.00 10.30 82 ALA A C 1
ATOM 612 O O . ALA A 1 82 ? 27.399 27.717 6.834 1.00 9.74 82 ALA A O 1
ATOM 614 N N . HIS A 1 83 ? 26.967 29.913 6.634 1.00 9.62 83 HIS A N 1
ATOM 615 C CA . HIS A 1 83 ? 25.549 29.777 6.953 1.00 8.14 83 HIS A CA 1
ATOM 616 C C . HIS A 1 83 ? 24.731 31.001 6.536 1.00 7.77 83 HIS A C 1
ATOM 617 O O . HIS A 1 83 ? 25.268 32.104 6.364 1.00 7.72 83 HIS A O 1
ATOM 624 N N . THR A 1 84 ? 23.449 30.772 6.281 1.00 8.82 84 THR A N 1
ATOM 625 C CA . THR A 1 84 ? 22.502 31.849 6.045 1.00 8.20 84 THR A CA 1
ATOM 626 C C . THR A 1 84 ? 21.814 32.217 7.366 1.00 10.62 84 THR A C 1
ATOM 627 O O . THR A 1 84 ? 22.029 31.571 8.396 1.00 9.87 84 THR A O 1
ATOM 631 N N . LYS A 1 85 ? 21.008 33.274 7.330 1.00 9.84 85 LYS A N 1
ATOM 632 C CA . LYS A 1 85 ? 20.075 33.573 8.411 1.00 11.45 85 LYS A CA 1
ATOM 633 C C . LYS A 1 85 ? 18.932 32.555 8.398 1.00 10.16 85 LYS A C 1
ATOM 634 O O . LYS A 1 85 ? 18.728 31.864 7.402 1.00 9.40 85 LYS A O 1
ATOM 640 N N . VAL A 1 86 ? 18.162 32.503 9.483 1.00 9.84 86 VAL A N 1
ATOM 641 C CA . VAL A 1 86 ? 16.903 31.765 9.502 1.00 9.57 86 VAL A CA 1
ATOM 642 C C . VAL A 1 86 ? 15.862 32.618 8.781 1.00 8.86 86 VAL A C 1
ATOM 643 O O . VAL A 1 86 ? 15.693 33.800 9.099 1.00 11.23 86 VAL A O 1
ATOM 647 N N . ILE A 1 87 ? 15.232 32.054 7.760 1.00 9.27 87 ILE A N 1
ATOM 648 C CA . ILE A 1 87 ? 14.217 32.777 7.014 1.00 10.56 87 ILE A CA 1
ATOM 649 C C . ILE A 1 87 ? 12.858 32.087 7.107 1.00 11.21 87 ILE A C 1
ATOM 650 O O . ILE A 1 87 ? 12.774 30.881 7.387 1.00 8.68 87 ILE A O 1
ATOM 655 N N . GLY A 1 88 ? 11.800 32.865 6.892 1.00 10.38 88 GLY A N 1
ATOM 656 C CA . GLY A 1 88 ? 10.465 32.306 6.864 1.00 11.11 88 GLY A CA 1
ATOM 657 C C . GLY A 1 88 ? 9.912 32.444 5.468 1.00 12.26 88 GLY A C 1
ATOM 658 O O . GLY A 1 88 ? 10.590 32.976 4.579 1.00 12.70 88 GLY A O 1
ATOM 659 N N . ALA A 1 89 ? 8.659 32.047 5.288 1.00 12.81 89 ALA A N 1
ATOM 660 C CA . ALA A 1 89 ? 8.047 32.026 3.960 1.00 15.06 89 ALA A CA 1
ATOM 661 C C . ALA A 1 89 ? 8.147 33.364 3.237 1.00 15.80 89 ALA A C 1
ATOM 662 O O . ALA A 1 89 ? 8.005 34.427 3.844 1.00 15.99 89 ALA A O 1
ATOM 664 N N . GLY A 1 90 ? 8.556 33.299 1.974 1.00 18.22 90 GLY A N 1
ATOM 665 C CA . GLY A 1 90 ? 8.628 34.487 1.145 1.00 16.38 90 GLY A CA 1
ATOM 666 C C . GLY A 1 90 ? 9.911 35.279 1.298 1.00 17.48 90 GLY A C 1
ATOM 667 O O . GLY A 1 90 ? 10.102 36.288 0.616 1.00 20.42 90 GLY A O 1
ATOM 668 N N . GLU A 1 91 ? 10.757 34.888 2.246 1.00 14.72 91 GLU A N 1
ATOM 669 C CA . GLU A 1 91 ? 12.035 35.554 2.428 1.00 13.95 91 GLU A CA 1
ATOM 670 C C . GLU A 1 91 ? 13.126 34.800 1.674 1.00 14.02 91 GLU A C 1
ATOM 671 O O . GLU A 1 91 ? 12.900 33.684 1.192 1.00 16.24 91 GLU A O 1
ATOM 677 N N . LYS A 1 92 ? 14.283 35.430 1.512 1.00 13.25 92 LYS A N 1
ATOM 678 C CA . LYS A 1 92 ? 15.448 34.727 0.998 1.00 14.27 92 LYS A CA 1
ATOM 679 C C . LYS A 1 92 ? 16.720 35.346 1.540 1.00 13.19 92 LYS A C 1
ATOM 680 O O . LYS A 1 92 ? 16.678 36.377 2.201 1.00 13.26 92 LYS A O 1
ATOM 686 N N . ASP A 1 93 ? 17.824 34.632 1.396 1.00 11.92 93 ASP A N 1
ATOM 687 C CA . ASP A 1 93 ? 19.099 35.091 1.906 1.00 10.55 93 ASP A CA 1
ATOM 688 C C . ASP A 1 93 ? 20.181 34.337 1.155 1.00 10.92 93 ASP A C 1
ATOM 689 O O . ASP A 1 93 ? 19.908 33.298 0.571 1.00 11.50 93 ASP A O 1
ATOM 694 N N . SER A 1 94 ? 21.404 34.847 1.174 1.00 13.68 94 SER A N 1
ATOM 695 C CA . SER A 1 94 ? 22.507 34.178 0.495 1.00 15.05 94 SER A CA 1
ATOM 696 C C . SER A 1 94 ? 23.795 34.362 1.280 1.00 15.38 94 SER A C 1
ATOM 697 O O . SER A 1 94 ? 23.936 35.327 2.035 1.00 16.70 94 SER A O 1
ATOM 700 N N . VAL A 1 95 ? 24.725 33.426 1.114 1.00 14.96 95 VAL A N 1
ATOM 701 C CA . VAL A 1 95 ? 26.025 33.501 1.767 1.00 13.49 95 VAL A CA 1
ATOM 702 C C . VAL A 1 95 ? 27.109 33.118 0.762 1.00 14.39 95 VAL A C 1
ATOM 703 O O . VAL A 1 95 ? 26.886 32.280 -0.112 1.00 12.45 95 VAL A O 1
ATOM 707 N N . THR A 1 96 ? 28.193 33.880 0.776 1.00 13.82 96 THR A N 1
ATOM 708 C CA . THR A 1 96 ? 29.332 33.626 -0.080 1.00 13.62 96 THR A CA 1
ATOM 709 C C . THR A 1 96 ? 30.502 33.294 0.817 1.00 14.40 96 THR A C 1
ATOM 710 O O . THR A 1 96 ? 30.681 33.919 1.874 1.00 14.43 96 THR A O 1
ATOM 714 N N . PHE A 1 97 ? 31.222 32.232 0.479 1.00 13.14 97 PHE A N 1
ATOM 715 C CA . PHE A 1 97 ? 32.369 31.845 1.281 1.00 15.38 97 PHE A CA 1
ATOM 716 C C . PHE A 1 97 ? 33.530 31.389 0.398 1.00 16.88 97 PHE A C 1
ATOM 717 O O . PHE A 1 97 ? 33.355 31.156 -0.797 1.00 15.32 97 PHE A O 1
ATOM 725 N N . ASP A 1 98 ? 34.719 31.329 0.987 1.00 18.78 98 ASP A N 1
ATOM 726 C CA . ASP A 1 98 ? 35.928 30.940 0.269 1.00 20.96 98 ASP A CA 1
ATOM 727 C C . ASP A 1 98 ? 36.027 29.427 0.140 1.00 20.30 98 ASP A C 1
ATOM 728 O O . ASP A 1 98 ? 36.031 28.706 1.136 1.00 18.25 98 ASP A O 1
ATOM 733 N N . VAL A 1 99 ? 36.183 28.952 -1.085 1.00 18.83 99 VAL A N 1
ATOM 734 C CA . VAL A 1 99 ? 36.167 27.522 -1.339 1.00 20.09 99 VAL A CA 1
ATOM 735 C C . VAL A 1 99 ? 37.410 26.838 -0.765 1.00 21.04 99 VAL A C 1
ATOM 736 O O . VAL A 1 99 ? 37.376 25.649 -0.460 1.00 21.99 99 VAL A O 1
ATOM 740 N N . SER A 1 100 ? 38.443 27.616 -0.456 1.00 23.66 100 SER A N 1
ATOM 741 C CA . SER A 1 100 ? 39.653 27.059 0.147 1.00 26.37 100 SER A CA 1
ATOM 742 C C . SER A 1 100 ? 39.419 26.468 1.539 1.00 27.16 100 SER A C 1
ATOM 743 O O . SER A 1 100 ? 40.249 25.706 2.042 1.00 27.45 100 SER A O 1
ATOM 746 N N . LYS A 1 101 ? 38.309 26.852 2.171 1.00 28.04 101 LYS A N 1
ATOM 747 C CA . LYS A 1 101 ? 37.965 26.354 3.500 1.00 29.33 101 LYS A CA 1
ATOM 748 C C . LYS A 1 101 ? 37.563 24.891 3.441 1.00 29.77 101 LYS A C 1
ATOM 749 O O . LYS A 1 101 ? 37.570 24.197 4.460 1.00 29.41 101 LYS A O 1
ATOM 755 N N . LEU A 1 102 ? 37.176 24.440 2.251 1.00 30.88 102 LEU A N 1
ATOM 756 C CA . LEU A 1 102 ? 36.870 23.038 2.019 1.00 33.05 102 LEU A CA 1
ATOM 757 C C . LEU A 1 102 ? 38.163 22.289 1.713 1.00 35.60 102 LEU A C 1
ATOM 758 O O . LEU A 1 102 ? 38.910 22.665 0.804 1.00 37.26 102 LEU A O 1
ATOM 763 N N . ALA A 1 103 ? 38.478 21.306 2.550 1.00 38.18 103 ALA A N 1
ATOM 764 C CA . ALA A 1 103 ? 39.617 20.424 2.319 1.00 39.71 103 ALA A CA 1
ATOM 765 C C . ALA A 1 103 ? 39.169 19.212 1.502 1.00 40.10 103 ALA A C 1
ATOM 766 O O . ALA A 1 103 ? 38.254 18.490 1.900 1.00 39.96 103 ALA A O 1
ATOM 768 N N . ALA A 1 104 ? 39.725 19.069 0.303 1.00 41.41 104 ALA A N 1
ATOM 769 C CA . ALA A 1 104 ? 39.444 17.913 -0.540 1.00 40.99 104 ALA A CA 1
ATOM 770 C C . ALA A 1 104 ? 39.853 16.655 0.215 1.00 40.84 104 ALA A C 1
ATOM 771 O O . ALA A 1 104 ? 40.904 16.628 0.864 1.00 42.18 104 ALA A O 1
ATOM 773 N N . GLY A 1 105 ? 38.954 15.682 0.265 1.00 39.57 105 GLY A N 1
ATOM 774 C CA . GLY A 1 105 ? 39.215 14.495 1.055 1.00 38.68 105 GLY A CA 1
ATOM 775 C C . GLY A 1 105 ? 38.442 14.488 2.362 1.00 38.05 105 GLY A C 1
ATOM 776 O O . GLY A 1 105 ? 38.200 13.421 2.935 1.00 39.68 105 GLY A O 1
ATOM 777 N N . GLU A 1 106 ? 38.056 15.667 2.842 1.00 34.08 106 GLU A N 1
ATOM 778 C CA . GLU A 1 106 ? 37.161 15.757 3.987 1.00 28.49 106 GLU A CA 1
ATOM 779 C C . GLU A 1 106 ? 35.724 15.722 3.482 1.00 24.67 106 GLU A C 1
ATOM 780 O O . GLU A 1 106 ? 35.462 16.068 2.328 1.00 22.38 106 GLU A O 1
ATOM 786 N N . LYS A 1 107 ? 34.818 15.210 4.311 1.00 21.27 107 LYS A N 1
ATOM 787 C CA . LYS A 1 107 ? 33.412 15.080 3.936 1.00 18.76 107 LYS A CA 1
ATOM 788 C C . LYS A 1 107 ? 32.598 16.205 4.562 1.00 16.11 107 LYS A C 1
ATOM 789 O O . LYS A 1 107 ? 32.661 16.439 5.771 1.00 14.94 107 LYS A O 1
ATOM 795 N N . TYR A 1 108 ? 31.882 16.935 3.719 1.00 13.42 108 TYR A N 1
ATOM 796 C CA . TYR A 1 108 ? 31.104 18.087 4.150 1.00 12.70 108 TYR A CA 1
ATOM 797 C C . TYR A 1 108 ? 29.621 17.873 3.864 1.00 11.61 108 TYR A C 1
ATOM 798 O O . TYR A 1 108 ? 29.247 17.079 2.995 1.00 10.54 108 TYR A O 1
ATOM 807 N N . GLY A 1 109 ? 28.783 18.564 4.625 1.00 9.16 109 GLY A N 1
ATOM 808 C CA . GLY A 1 109 ? 27.352 18.426 4.466 1.00 9.17 109 GLY A CA 1
ATOM 809 C C . GLY A 1 109 ? 26.675 19.750 4.744 1.00 9.30 109 GLY A C 1
ATOM 810 O O . GLY A 1 109 ? 27.324 20.697 5.182 1.00 11.16 109 GLY A O 1
ATOM 811 N N . PHE A 1 110 ? 25.419 19.870 4.333 1.00 7.71 110 PHE A N 1
ATOM 812 C CA . PHE A 1 110 ? 24.630 21.049 4.662 1.00 6.71 110 PHE A CA 1
ATOM 813 C C . PHE A 1 110 ? 23.389 20.615 5.423 1.00 6.71 110 PHE A C 1
ATOM 814 O O . PHE A 1 110 ? 22.904 19.494 5.248 1.00 5.98 110 PHE A O 1
ATOM 822 N N . PHE A 1 111 ? 22.883 21.499 6.275 1.00 6.10 111 PHE A N 1
ATOM 823 C CA . PHE A 1 111 ? 21.714 21.188 7.090 1.00 6.59 111 PHE A CA 1
ATOM 824 C C . PHE A 1 111 ? 21.014 22.459 7.548 1.00 5.90 111 PHE A C 1
ATOM 825 O O . PHE A 1 111 ? 21.535 23.560 7.375 1.00 7.98 111 PHE A O 1
ATOM 833 N N . CYS A 1 112 ? 19.845 22.291 8.154 1.00 5.35 112 CYS A N 1
ATOM 834 C CA . CYS A 1 112 ? 19.112 23.392 8.769 1.00 4.57 112 CYS A CA 1
ATOM 835 C C . CYS A 1 112 ? 19.217 23.222 10.276 1.00 5.72 112 CYS A C 1
ATOM 836 O O . CYS A 1 112 ? 19.002 22.120 10.778 1.00 6.07 112 CYS A O 1
ATOM 839 N N . SER A 1 113 ? 19.580 24.281 10.999 1.00 6.80 113 SER A N 1
ATOM 840 C CA . SER A 1 113 ? 19.806 24.167 12.441 1.00 6.06 113 SER A CA 1
ATOM 841 C C . SER A 1 113 ? 18.627 24.632 13.293 1.00 7.68 113 SER A C 1
ATOM 842 O O . SER A 1 113 ? 18.724 24.660 14.516 1.00 8.84 113 SER A O 1
ATOM 845 N N . PHE A 1 114 ? 17.523 25.009 12.650 1.00 6.95 114 PHE A N 1
ATOM 846 C CA . PHE A 1 114 ? 16.288 25.315 13.378 1.00 6.17 114 PHE A CA 1
ATOM 847 C C . PHE A 1 114 ? 15.877 24.044 14.137 1.00 6.47 114 PHE A C 1
ATOM 848 O O . PHE A 1 114 ? 16.031 22.939 13.617 1.00 6.67 114 PHE A O 1
ATOM 856 N N . PRO A 1 115 ? 15.484 24.179 15.420 1.00 7.94 115 PRO A N 1
ATOM 857 C CA . PRO A 1 115 ? 15.279 23.036 16.321 1.00 7.32 115 PRO A CA 1
ATOM 858 C C . PRO A 1 115 ? 14.471 21.898 15.699 1.00 8.71 115 PRO A C 1
ATOM 859 O O . PRO A 1 115 ? 13.362 22.109 15.181 1.00 9.73 115 PRO A O 1
ATOM 863 N N . GLY A 1 116 ? 15.078 20.716 15.660 1.00 10.10 116 GLY A N 1
ATOM 864 C CA . GLY A 1 116 ? 14.367 19.538 15.198 1.00 9.33 116 GLY A CA 1
ATOM 865 C C . GLY A 1 116 ? 14.394 19.300 13.701 1.00 9.07 116 GLY A C 1
ATOM 866 O O . GLY A 1 116 ? 14.043 18.220 13.247 1.00 9.41 116 GLY A O 1
ATOM 867 N N . HIS A 1 117 ? 14.901 20.251 12.929 1.00 6.61 117 HIS A N 1
ATOM 868 C CA . HIS A 1 117 ? 14.831 20.117 11.479 1.00 7.53 117 HIS A CA 1
ATOM 869 C C . HIS A 1 117 ? 15.897 19.207 10.881 1.00 7.99 117 HIS A C 1
ATOM 870 O O . HIS A 1 117 ? 15.694 18.646 9.802 1.00 8.49 117 HIS A O 1
ATOM 877 N N . ILE A 1 118 ? 17.017 19.050 11.584 1.00 7.79 118 ILE A N 1
ATOM 878 C CA . ILE A 1 118 ? 18.234 18.500 10.981 1.00 6.91 118 ILE A CA 1
ATOM 879 C C . ILE A 1 118 ? 18.060 17.100 10.387 1.00 10.61 118 ILE A C 1
ATOM 880 O O . ILE A 1 118 ? 18.548 16.827 9.287 1.00 10.70 118 ILE A O 1
ATOM 885 N N . SER A 1 119 ? 17.306 16.236 11.059 1.00 10.26 119 SER A N 1
ATOM 886 C CA . SER A 1 119 ? 17.147 14.869 10.575 1.00 13.47 119 SER A CA 1
ATOM 887 C C . SER A 1 119 ? 16.381 14.800 9.249 1.00 12.23 119 SER A C 1
ATOM 888 O O . SER A 1 119 ? 16.527 13.844 8.487 1.00 13.96 119 SER A O 1
ATOM 891 N N . MET A 1 120 ? 15.600 15.833 8.960 1.00 11.41 120 MET A N 1
ATOM 892 C CA . MET A 1 120 ? 14.799 15.878 7.741 1.00 12.03 120 MET A CA 1
ATOM 893 C C . MET A 1 120 ? 15.400 16.807 6.699 1.00 12.03 120 MET A C 1
ATOM 894 O O . MET A 1 120 ? 14.907 16.881 5.571 1.00 12.33 120 MET A O 1
ATOM 899 N N . MET A 1 121 ? 16.342 17.634 7.133 1.00 7.60 121 MET A N 1
ATOM 900 C CA . MET A 1 121 ? 16.843 18.704 6.293 1.00 7.02 121 MET A CA 1
ATOM 901 C C . MET A 1 121 ? 18.351 18.714 6.325 1.00 8.45 121 MET A C 1
ATOM 902 O O . MET A 1 121 ? 18.962 19.492 7.057 1.00 7.83 121 MET A O 1
ATOM 907 N N . LYS A 1 122 ? 18.950 17.804 5.569 1.00 7.72 122 LYS A N 1
ATOM 908 C CA . LYS A 1 122 ? 20.390 17.787 5.418 1.00 8.45 122 LYS A CA 1
ATOM 909 C C . LYS A 1 122 ? 20.772 17.136 4.101 1.00 8.43 122 LYS A C 1
ATOM 910 O O . LYS A 1 122 ? 19.924 16.571 3.403 1.00 10.18 122 LYS A O 1
ATOM 916 N N . GLY A 1 123 ? 22.026 17.301 3.717 1.00 8.96 123 GLY A N 1
ATOM 917 C CA . GLY A 1 123 ? 22.499 16.722 2.479 1.00 8.92 123 GLY A CA 1
ATOM 918 C C . GLY A 1 123 ? 24.005 16.803 2.413 1.00 9.15 123 GLY A C 1
ATOM 919 O O . GLY A 1 123 ? 24.659 17.157 3.395 1.00 9.11 123 GLY A O 1
ATOM 920 N N . THR A 1 124 ? 24.562 16.455 1.260 1.00 8.35 124 THR A N 1
ATOM 921 C CA . THR A 1 124 ? 26.000 16.378 1.107 1.00 7.33 124 THR A CA 1
ATOM 922 C C . THR A 1 124 ? 26.491 17.591 0.342 1.00 7.44 124 THR A C 1
ATOM 923 O O . THR A 1 124 ? 25.737 18.226 -0.390 1.00 8.39 124 THR A O 1
ATOM 927 N N . VAL A 1 125 ? 27.761 17.905 0.528 1.00 9.80 125 VAL A N 1
ATOM 928 C CA . VAL A 1 125 ? 28.450 18.890 -0.288 1.00 12.28 125 VAL A CA 1
ATOM 929 C C . VAL A 1 125 ? 29.545 18.134 -1.036 1.00 14.00 125 VAL A C 1
ATOM 930 O O . VAL A 1 125 ? 30.377 17.462 -0.420 1.00 16.45 125 VAL A O 1
ATOM 934 N N . THR A 1 126 ? 29.493 18.171 -2.359 1.00 12.83 126 THR A N 1
ATOM 935 C CA . THR A 1 126 ? 30.427 17.408 -3.179 1.00 16.13 126 THR A CA 1
ATOM 936 C C . THR A 1 126 ? 31.303 18.360 -4.002 1.00 15.60 126 THR A C 1
ATOM 937 O O . THR A 1 126 ? 30.793 19.237 -4.688 1.00 17.82 126 THR A O 1
ATOM 941 N N . LEU A 1 127 ? 32.617 18.218 -3.889 1.00 16.40 127 LEU A N 1
ATOM 942 C CA . LEU A 1 127 ? 33.540 19.027 -4.678 1.00 18.79 127 LEU A CA 1
ATOM 943 C C . LEU A 1 127 ? 33.722 18.410 -6.070 1.00 20.09 127 LEU A C 1
ATOM 944 O O . LEU A 1 127 ? 33.789 17.181 -6.211 1.00 20.32 127 LEU A O 1
ATOM 949 N N . LYS A 1 128 ? 33.719 19.253 -7.097 1.00 18.41 128 LYS A N 1
ATOM 950 C CA . LYS A 1 128 ? 33.828 18.774 -8.463 1.00 20.20 128 LYS A CA 1
ATOM 951 C C . LYS A 1 128 ? 34.797 19.632 -9.277 1.00 19.64 128 LYS A C 1
ATOM 952 O O . LYS A 1 128 ? 35.581 20.379 -8.660 1.00 16.90 128 LYS A O 1
ATOM 959 N N . ALA B 1 1 ? -17.559 15.712 39.810 1.00 35.25 1 ALA B N 1
ATOM 960 C CA . ALA B 1 1 ? -16.770 16.672 38.995 1.00 34.58 1 ALA B CA 1
ATOM 961 C C . ALA B 1 1 ? -16.162 15.921 37.815 1.00 34.10 1 ALA B C 1
ATOM 962 O O . ALA B 1 1 ? -16.274 14.694 37.732 1.00 34.64 1 ALA B O 1
ATOM 964 N N . GLU B 1 2 ? -15.673 16.678 36.837 1.00 34.65 2 GLU B N 1
ATOM 965 C CA . GLU B 1 2 ? -14.966 16.120 35.683 1.00 34.60 2 GLU B CA 1
ATOM 966 C C . GLU B 1 2 ? -13.513 16.585 35.743 1.00 30.77 2 GLU B C 1
ATOM 967 O O . GLU B 1 2 ? -13.216 17.768 35.556 1.00 31.01 2 GLU B O 1
ATOM 973 N N . CYS B 1 3 ? -12.619 15.645 36.012 1.00 26.51 3 CYS B N 1
ATOM 974 C CA . CYS B 1 3 ? -11.275 15.962 36.464 1.00 21.56 3 CYS B CA 1
ATOM 975 C C . CYS B 1 3 ? -10.228 15.433 35.490 1.00 20.11 3 CYS B C 1
ATOM 976 O O . CYS B 1 3 ? -9.115 15.080 35.885 1.00 17.91 3 CYS B O 1
ATOM 979 N N . LYS B 1 4 ? -10.553 15.510 34.206 1.00 19.64 4 LYS B N 1
ATOM 980 C CA . LYS B 1 4 ? -9.676 15.034 33.152 1.00 21.45 4 LYS B CA 1
ATOM 981 C C . LYS B 1 4 ? -9.910 15.887 31.914 1.00 19.92 4 LYS B C 1
ATOM 982 O O . LYS B 1 4 ? -11.005 16.410 31.714 1.00 20.53 4 LYS B O 1
ATOM 988 N N . VAL B 1 5 ? -8.852 16.100 31.140 1.00 19.53 5 VAL B N 1
ATOM 989 C CA . VAL B 1 5 ? -8.949 16.799 29.866 1.00 17.64 5 VAL B CA 1
ATOM 990 C C . VAL B 1 5 ? -7.905 16.207 28.917 1.00 16.78 5 VAL B C 1
ATOM 991 O O . VAL B 1 5 ? -6.897 15.659 29.370 1.00 13.09 5 VAL B O 1
ATOM 995 N N . THR B 1 6 ? -8.241 16.160 27.629 1.00 15.39 6 THR B N 1
ATOM 996 C CA . THR B 1 6 ? -7.308 15.718 26.594 1.00 16.02 6 THR B CA 1
ATOM 997 C C . THR B 1 6 ? -6.987 16.867 25.645 1.00 13.97 6 THR B C 1
ATOM 998 O O . THR B 1 6 ? -7.877 17.529 25.120 1.00 13.97 6 THR B O 1
ATOM 1002 N N . VAL B 1 7 ? -5.700 17.100 25.443 1.00 12.01 7 VAL B N 1
ATOM 1003 C CA . VAL B 1 7 ? -5.215 18.193 24.621 1.00 9.70 7 VAL B CA 1
ATOM 1004 C C . VAL B 1 7 ? -4.479 17.539 23.446 1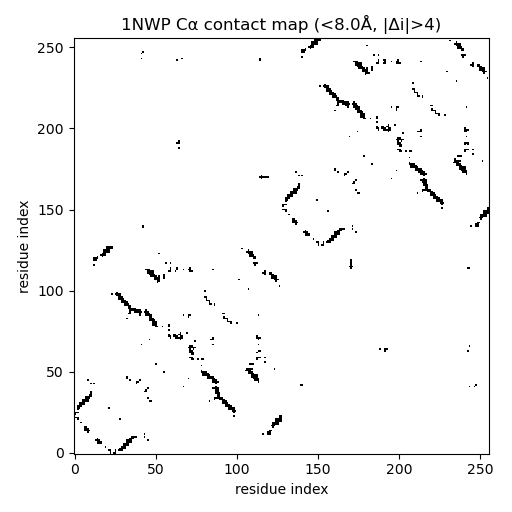.00 9.05 7 VAL B C 1
ATOM 1005 O O . VAL B 1 7 ? -3.809 16.524 23.629 1.00 9.69 7 VAL B O 1
ATOM 1009 N N . ASP B 1 8 ? -4.737 18.010 22.230 1.00 8.90 8 ASP B N 1
ATOM 1010 C CA . ASP B 1 8 ? -4.025 17.505 21.057 1.00 9.44 8 ASP B CA 1
ATOM 1011 C C . 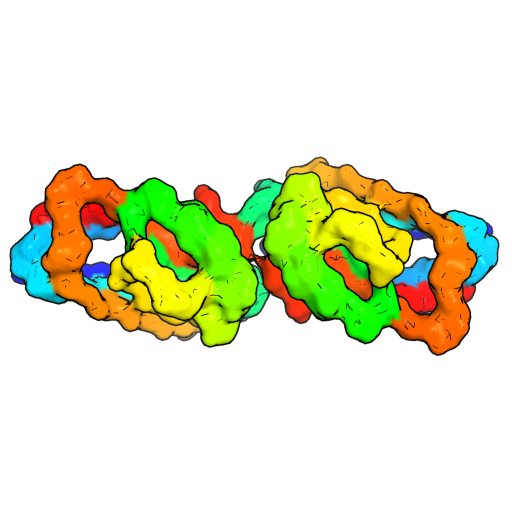ASP B 1 8 ? -2.921 18.478 20.683 1.00 8.76 8 ASP B C 1
ATOM 1012 O O . ASP B 1 8 ? -3.021 19.672 20.942 1.00 8.79 8 ASP B O 1
ATOM 1017 N N . SER B 1 9 ? -1.859 17.952 20.091 1.00 10.84 9 SER B N 1
ATOM 1018 C CA . SER B 1 9 ? -0.771 18.767 19.585 1.00 9.15 9 SER B CA 1
ATOM 1019 C C . SER B 1 9 ? -0.428 18.294 18.171 1.00 10.28 9 SER B C 1
ATOM 1020 O O . SER B 1 9 ? -0.685 17.140 17.814 1.00 10.19 9 SER B O 1
ATOM 1023 N N . THR B 1 10 ? 0.093 19.200 17.356 1.00 10.78 10 THR B N 1
ATOM 1024 C CA . THR B 1 10 ? 0.067 19.006 15.911 1.00 13.32 10 THR B CA 1
ATOM 1025 C C . THR B 1 10 ? 1.453 19.161 15.284 1.00 13.41 10 THR B C 1
ATOM 1026 O O . THR B 1 10 ? 2.390 19.642 15.929 1.00 12.14 10 THR B O 1
ATOM 1030 N N . ASP B 1 11 ? 1.548 18.866 13.989 1.00 13.94 11 ASP B N 1
ATOM 1031 C CA . ASP B 1 11 ? 2.790 19.078 13.247 1.00 14.18 11 ASP B CA 1
ATOM 1032 C C . ASP B 1 11 ? 3.063 20.556 12.967 1.00 15.45 11 ASP B C 1
ATOM 1033 O O . ASP B 1 11 ? 4.146 20.917 12.503 1.00 16.42 11 ASP B O 1
ATOM 1038 N N . GLN B 1 12 ? 2.048 21.393 13.159 1.00 16.26 12 GLN B N 1
ATOM 1039 C CA . GLN B 1 12 ? 2.164 22.812 12.867 1.00 16.39 12 GLN B CA 1
ATOM 1040 C C . GLN B 1 12 ? 2.440 23.608 14.142 1.00 15.69 12 GLN B C 1
ATOM 1041 O O . GLN B 1 12 ? 2.214 24.815 14.190 1.00 14.04 12 GLN B O 1
ATOM 1047 N N . MET B 1 13 ? 2.931 22.918 15.169 1.00 13.92 13 MET B N 1
ATOM 1048 C CA . MET B 1 13 ? 3.401 23.549 16.398 1.00 12.43 13 MET B CA 1
ATOM 1049 C C . MET B 1 13 ? 2.277 24.284 17.133 1.00 12.76 13 MET B C 1
ATOM 1050 O O . MET B 1 13 ? 2.431 25.442 17.526 1.00 11.26 13 MET B O 1
ATOM 1055 N N . SER B 1 14 ? 1.150 23.606 17.331 1.00 11.96 14 SER B N 1
ATOM 1056 C CA . SER B 1 14 ? 0.058 24.185 18.101 1.00 11.91 14 SER B CA 1
ATOM 10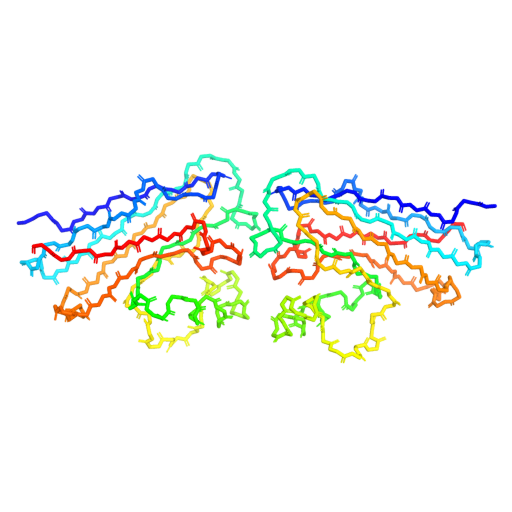57 C C . SER B 1 14 ? -0.590 23.148 18.991 1.00 10.44 14 SER B C 1
ATOM 1058 O O . SER B 1 14 ? -0.412 21.948 18.786 1.00 11.31 14 SER B O 1
ATOM 1061 N N . PHE B 1 15 ? -1.209 23.623 20.065 1.00 9.76 15 PHE B N 1
ATOM 1062 C CA . PHE B 1 15 ? -2.153 22.831 20.854 1.00 10.32 15 PHE B CA 1
ATOM 1063 C C . PHE B 1 15 ? -3.554 23.129 20.297 1.00 10.87 15 PHE B C 1
ATOM 1064 O O . PHE B 1 15 ? -3.752 24.158 19.649 1.00 13.28 15 PHE B O 1
ATOM 1072 N N . ASN B 1 16 ? -4.532 22.268 20.567 1.00 10.80 16 ASN B N 1
ATOM 1073 C CA . ASN B 1 16 ? -5.900 22.544 20.119 1.00 13.20 16 ASN B CA 1
ATOM 1074 C C . ASN B 1 16 ? -6.727 23.358 21.115 1.00 14.89 16 ASN B C 1
ATOM 1075 O O . ASN B 1 16 ? -7.908 23.614 20.884 1.00 18.84 16 ASN B O 1
ATOM 1080 N N . THR B 1 17 ? -6.081 23.862 22.158 1.00 13.37 17 THR B N 1
ATOM 1081 C CA . THR B 1 17 ? -6.753 24.725 23.116 1.00 12.99 17 THR B CA 1
ATOM 1082 C C . THR B 1 17 ? -5.788 25.744 23.671 1.00 14.25 17 THR B C 1
ATOM 1083 O O . THR B 1 17 ? -4.577 25.517 23.679 1.00 14.99 17 THR B O 1
ATOM 1087 N N . LYS B 1 18 ? -6.332 26.833 24.207 1.00 14.46 18 LYS B N 1
ATOM 1088 C CA . LYS B 1 18 ? -5.514 27.891 24.781 1.00 15.78 18 LYS B CA 1
ATOM 1089 C C . LYS B 1 18 ? -5.772 28.078 26.271 1.00 14.42 18 LYS B C 1
ATOM 1090 O O . LYS B 1 18 ? -5.072 28.836 26.936 1.00 14.97 18 LYS B O 1
ATOM 1096 N N . ASP B 1 19 ? -6.696 27.295 26.813 1.00 13.26 19 ASP B N 1
ATOM 1097 C CA . ASP B 1 19 ? -6.993 27.348 28.232 1.00 13.07 19 ASP B CA 1
ATOM 1098 C C . ASP B 1 19 ? -7.446 25.984 28.711 1.00 11.89 19 ASP B C 1
ATOM 1099 O O . ASP B 1 19 ? -8.217 25.300 28.038 1.00 15.04 19 ASP B O 1
ATOM 1104 N N . ILE B 1 20 ? -6.927 25.574 29.857 1.00 12.09 20 ILE B N 1
ATOM 1105 C CA . ILE B 1 20 ? -7.360 24.346 30.495 1.00 13.67 20 ILE B CA 1
ATOM 1106 C C . ILE B 1 20 ? -8.097 24.755 31.767 1.00 14.67 20 ILE B C 1
ATOM 1107 O O . ILE B 1 20 ? -7.582 25.536 32.562 1.00 14.50 20 ILE B O 1
ATOM 1112 N N . ALA B 1 21 ? -9.348 24.323 31.883 1.00 16.02 21 ALA B N 1
ATOM 1113 C CA . ALA B 1 21 ? -10.167 24.637 33.043 1.00 15.14 21 ALA B CA 1
ATOM 1114 C C . ALA B 1 21 ? -10.150 23.462 34.021 1.00 14.80 21 ALA B C 1
ATOM 1115 O O . ALA B 1 21 ? -10.395 22.319 33.635 1.00 15.57 21 ALA B O 1
ATOM 1117 N N . ILE B 1 22 ? -9.726 23.742 35.246 1.00 14.35 22 ILE B N 1
ATOM 1118 C CA . ILE B 1 22 ? -9.633 22.733 36.297 1.00 15.28 22 ILE B CA 1
ATOM 1119 C C . ILE B 1 22 ? -10.616 23.033 37.437 1.00 15.39 22 ILE B C 1
ATOM 1120 O O . ILE B 1 22 ? -10.522 24.070 38.094 1.00 14.86 22 ILE B O 1
ATOM 1125 N N . ASP B 1 23 ? -11.617 22.171 37.587 1.00 15.87 23 ASP B N 1
ATOM 1126 C CA . ASP B 1 23 ? -12.555 22.253 38.701 1.00 15.51 23 ASP B CA 1
ATOM 1127 C C . ASP B 1 23 ? -11.812 22.153 40.029 1.00 15.21 23 ASP B C 1
ATOM 1128 O O . ASP B 1 23 ? -11.164 21.145 40.318 1.00 17.17 23 ASP B O 1
ATOM 1133 N N . LYS B 1 24 ? -11.964 23.179 40.857 1.00 17.49 24 LYS B N 1
ATOM 1134 C CA . LYS B 1 24 ? -11.365 23.222 42.188 1.00 20.44 24 LYS B CA 1
ATOM 1135 C C . LYS B 1 24 ? -11.889 22.089 43.087 1.00 19.46 24 LYS B C 1
ATOM 1136 O O . LYS B 1 24 ? -11.220 21.674 44.025 1.00 21.50 24 LYS B O 1
ATOM 1142 N N . SER B 1 25 ? -13.074 21.579 42.779 1.00 18.72 25 SER B N 1
ATOM 1143 C CA . SER B 1 25 ? -13.646 20.452 43.518 1.00 18.70 25 SER B CA 1
ATOM 1144 C C . SER B 1 25 ? -12.856 19.157 43.343 1.00 19.30 25 SER B C 1
ATOM 1145 O O . SER B 1 25 ? -13.016 18.216 44.122 1.00 19.98 25 SER B O 1
ATOM 1148 N N . CYS B 1 26 ? -12.070 19.077 42.272 1.00 19.90 26 CYS B N 1
ATOM 1149 C CA . CYS B 1 26 ? -11.298 17.875 41.986 1.00 18.43 26 CYS B CA 1
ATOM 1150 C C . CYS B 1 26 ? -10.178 17.655 42.994 1.00 18.91 26 CYS B C 1
ATOM 1151 O O . CYS B 1 26 ? -9.446 18.577 43.355 1.00 20.21 26 CYS B O 1
ATOM 1154 N N . LYS B 1 27 ? -10.067 16.424 43.469 1.00 20.37 27 LYS B N 1
ATOM 1155 C CA . LYS B 1 27 ? -8.931 16.011 44.273 1.00 21.76 27 LYS B CA 1
ATOM 1156 C C . LYS B 1 27 ? -7.675 15.973 43.399 1.00 20.33 27 LYS B C 1
ATOM 1157 O O . LYS B 1 27 ? -6.637 16.539 43.750 1.00 20.51 27 LYS B O 1
ATOM 1163 N N . THR B 1 28 ? -7.766 15.255 42.285 1.00 20.34 28 THR B N 1
ATOM 1164 C CA . THR B 1 28 ? -6.663 15.155 41.337 1.00 18.91 28 THR B CA 1
ATOM 1165 C C . THR B 1 28 ? -7.150 15.556 39.955 1.00 16.95 28 THR B C 1
ATOM 1166 O O . THR B 1 28 ? -8.354 15.514 39.671 1.00 17.81 28 THR B O 1
ATOM 1170 N N . PHE B 1 29 ? -6.230 15.989 39.104 1.00 15.83 29 PHE B N 1
ATOM 1171 C CA . PHE B 1 29 ? -6.592 16.329 37.740 1.00 14.06 29 PHE B CA 1
ATOM 1172 C C . PHE B 1 29 ? -5.630 15.614 36.806 1.00 11.29 29 PHE B C 1
ATOM 1173 O O . PHE B 1 29 ? -4.452 15.462 37.124 1.00 9.83 29 PHE B O 1
ATOM 1181 N N . THR B 1 30 ? -6.174 15.081 35.718 1.00 12.90 30 THR B N 1
ATOM 1182 C CA . THR B 1 30 ? -5.396 14.338 34.733 1.00 13.18 30 THR B CA 1
ATOM 1183 C C . THR B 1 30 ? -5.404 15.042 33.378 1.00 11.96 30 THR B C 1
ATOM 1184 O O . THR B 1 30 ? -6.462 15.347 32.832 1.00 13.52 30 THR B O 1
ATOM 1188 N N . VAL B 1 31 ? -4.218 15.342 32.864 1.00 13.01 31 VAL B N 1
ATOM 1189 C CA . VAL B 1 31 ? -4.085 15.887 31.519 1.00 13.48 31 VAL B CA 1
ATOM 1190 C C . VAL B 1 31 ? -3.582 14.779 30.611 1.00 12.91 31 VAL B C 1
ATOM 1191 O O . VAL B 1 31 ? -2.579 14.137 30.920 1.00 12.69 31 VAL B O 1
ATOM 1195 N N . GLU B 1 32 ? -4.320 14.507 29.541 1.00 12.63 32 GLU B N 1
ATOM 1196 C CA . GLU B 1 32 ? -3.851 13.596 28.507 1.00 13.45 32 GLU B CA 1
ATOM 1197 C C . GLU B 1 32 ? -3.474 14.399 27.265 1.00 12.40 32 GLU B C 1
ATOM 1198 O O . GLU B 1 32 ? -4.201 15.296 26.863 1.00 11.61 32 GLU B O 1
ATOM 1204 N N . LEU B 1 33 ? -2.297 14.119 26.717 1.00 11.52 33 LEU B N 1
ATOM 1205 C CA . LEU B 1 33 ? -1.771 14.819 25.547 1.00 10.39 33 LEU B CA 1
ATOM 1206 C C . LEU B 1 33 ? -1.643 13.825 24.394 1.00 10.54 33 LEU B C 1
ATOM 1207 O O . LEU B 1 33 ? -1.108 12.735 24.567 1.00 11.16 33 LEU B O 1
ATOM 1212 N N . THR B 1 34 ? -2.216 14.161 23.245 1.00 9.03 34 THR B N 1
ATOM 1213 C CA . THR B 1 34 ? -2.044 13.347 22.053 1.00 10.02 34 THR B CA 1
ATOM 1214 C C . THR B 1 34 ? -1.294 14.155 20.995 1.00 8.15 34 THR B C 1
ATOM 1215 O O . THR B 1 34 ? -1.140 15.365 21.137 1.00 7.47 34 THR B O 1
ATOM 1219 N N . HIS B 1 35 ? -0.703 13.469 20.020 1.00 9.78 35 HIS B N 1
ATOM 1220 C CA . HIS B 1 35 ? 0.016 14.138 18.934 1.00 12.66 35 HIS B CA 1
ATOM 1221 C C . HIS B 1 35 ? -0.538 13.649 17.591 1.00 13.49 35 HIS B C 1
ATOM 1222 O O . HIS B 1 35 ? -0.318 12.501 17.198 1.00 14.24 35 HIS B O 1
ATOM 1229 N N . SER B 1 36 ? -1.320 14.490 16.92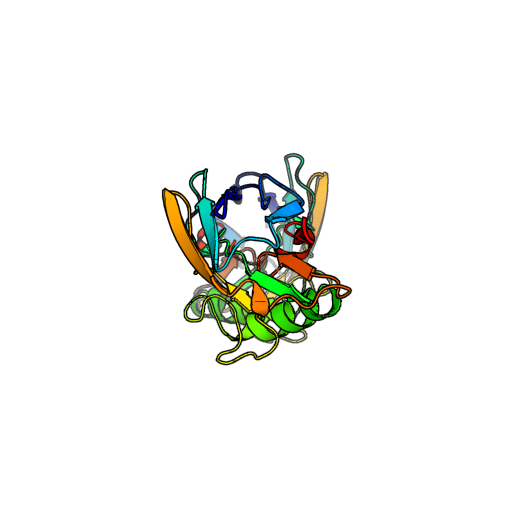8 1.00 15.50 36 SER B N 1
ATOM 1230 C CA . SER B 1 36 ? -1.793 14.178 15.583 1.00 17.47 36 SER B CA 1
ATOM 1231 C C . SER B 1 36 ? -0.676 14.442 14.568 1.00 19.44 36 SER B C 1
ATOM 1232 O O . SER B 1 36 ? 0.368 14.980 14.915 1.00 19.26 36 SER B O 1
ATOM 1235 N N . GLY B 1 37 ? -0.882 14.038 13.322 1.00 20.61 37 GLY B N 1
ATOM 1236 C CA . GLY B 1 37 ? 0.135 14.263 12.314 1.00 23.53 37 GLY B CA 1
ATOM 1237 C C . GLY B 1 37 ? 1.121 13.115 12.186 1.00 22.95 37 GLY B C 1
ATOM 1238 O O . GLY B 1 37 ? 0.838 12.004 12.630 1.00 24.59 37 GLY B O 1
ATOM 1239 N N . SER B 1 38 ? 2.277 13.379 11.581 1.00 22.87 38 SER B N 1
ATOM 1240 C CA . SER B 1 38 ? 3.206 12.318 11.206 1.00 22.66 38 SER B CA 1
ATOM 1241 C C . SER B 1 38 ? 4.665 12.523 11.630 1.00 21.84 38 SER B C 1
ATOM 1242 O O . SER B 1 38 ? 5.504 11.647 11.406 1.00 21.13 38 SER B O 1
ATOM 1245 N N . LEU B 1 39 ? 4.969 13.654 12.260 1.00 19.78 39 LEU B N 1
ATOM 1246 C CA . LEU B 1 39 ? 6.355 13.971 12.588 1.00 19.13 39 LEU B CA 1
ATOM 1247 C C . LEU B 1 39 ? 6.754 13.303 13.902 1.00 17.72 39 LEU B C 1
ATOM 1248 O O . LEU B 1 39 ? 5.974 13.264 14.845 1.00 16.30 39 LEU B O 1
ATOM 1253 N N . PRO B 1 40 ? 7.948 12.690 13.946 1.00 17.04 40 PRO B N 1
ATOM 1254 C CA . PRO B 1 40 ? 8.429 12.032 15.164 1.00 15.70 40 PRO B CA 1
ATOM 1255 C C . PRO B 1 40 ? 8.903 13.029 16.217 1.00 15.20 40 PRO B C 1
ATOM 1256 O O . PRO B 1 40 ? 9.163 14.196 15.912 1.00 15.30 40 PRO B O 1
ATOM 1260 N N . LYS B 1 41 ? 9.189 12.515 17.407 1.00 15.60 41 LYS B N 1
ATOM 1261 C CA . LYS B 1 41 ? 9.407 13.355 18.579 1.00 15.91 41 LYS B CA 1
ATOM 1262 C C . LYS B 1 41 ? 10.681 14.194 18.529 1.00 15.77 41 LYS B C 1
ATOM 1263 O O . LYS B 1 41 ? 10.743 15.258 19.142 1.00 13.71 41 LYS B O 1
ATOM 1269 N N . ASN B 1 42 ? 11.693 13.735 17.800 1.00 14.72 42 ASN B N 1
ATOM 1270 C CA . ASN B 1 42 ? 12.938 14.494 17.719 1.00 14.14 42 ASN B CA 1
ATOM 1271 C C . ASN B 1 42 ? 12.894 15.580 16.640 1.00 12.92 42 ASN B C 1
ATOM 1272 O O . ASN B 1 42 ? 13.797 16.411 16.559 1.00 12.69 42 ASN B O 1
ATOM 1277 N N . VAL B 1 43 ? 11.810 15.603 15.864 1.00 10.11 43 VAL B N 1
ATOM 1278 C CA . VAL B 1 43 ? 11.587 16.626 14.838 1.00 10.50 43 VAL B CA 1
ATOM 1279 C C . VAL B 1 43 ? 10.558 17.644 15.328 1.00 9.42 43 VAL B C 1
ATOM 1280 O O . VAL B 1 43 ? 10.823 18.835 15.353 1.00 9.46 43 VAL B O 1
ATOM 1284 N N . MET B 1 44 ? 9.437 17.141 15.828 1.00 9.70 44 MET B N 1
ATOM 1285 C CA . MET B 1 44 ? 8.317 17.974 16.255 1.00 9.44 44 MET B CA 1
ATOM 1286 C C . MET B 1 44 ? 7.653 17.361 17.499 1.00 8.41 44 MET B C 1
ATOM 1287 O O . MET B 1 44 ? 6.456 17.122 17.527 1.00 10.61 44 MET B O 1
ATOM 1292 N N . GLY B 1 45 ? 8.453 17.090 18.522 1.00 9.31 45 GLY B N 1
ATOM 1293 C CA . GLY B 1 45 ? 7.922 16.528 19.751 1.00 7.78 45 GLY B CA 1
ATOM 1294 C C . GLY B 1 45 ? 7.282 17.591 20.618 1.00 6.32 45 GLY B C 1
ATOM 1295 O O . GLY B 1 45 ? 7.657 18.762 20.548 1.00 8.39 45 GLY B O 1
ATOM 1296 N N . HIS B 1 46 ? 6.248 17.206 21.364 1.00 7.05 46 HIS B N 1
ATOM 1297 C CA . HIS B 1 46 ? 5.563 18.120 22.270 1.00 6.33 46 HIS B CA 1
ATOM 1298 C C . HIS B 1 46 ? 5.401 17.461 23.620 1.00 7.45 46 HIS B C 1
ATOM 1299 O O . HIS B 1 46 ? 5.164 16.259 23.695 1.00 8.11 46 HIS B O 1
ATOM 1306 N N . ASN B 1 47 ? 5.577 18.236 24.681 1.00 6.36 47 ASN B N 1
ATOM 1307 C CA . ASN B 1 47 ? 5.076 17.843 25.991 1.00 5.45 47 ASN B CA 1
ATOM 1308 C C . ASN B 1 47 ? 4.115 18.942 26.449 1.00 7.60 47 ASN B C 1
ATOM 1309 O O . ASN B 1 47 ? 3.826 19.866 25.683 1.00 6.75 47 ASN B O 1
ATOM 1314 N N . LEU B 1 48 ? 3.453 18.720 27.576 1.00 6.52 48 LEU B N 1
ATOM 1315 C CA . LEU B 1 48 ? 2.640 19.759 28.192 1.00 7.01 48 LEU B CA 1
ATOM 1316 C C . LEU B 1 48 ? 3.127 19.919 29.620 1.00 7.63 48 LEU B C 1
ATOM 1317 O O . LEU B 1 48 ? 3.220 18.938 30.357 1.00 7.33 48 LEU B O 1
ATOM 1322 N N . VAL B 1 49 ? 3.515 21.139 29.976 1.00 6.42 49 VAL B N 1
ATOM 1323 C CA . VAL B 1 49 ? 4.086 21.443 31.289 1.00 7.60 49 VAL B CA 1
ATOM 1324 C C . VAL B 1 49 ? 3.246 22.523 31.979 1.00 8.27 49 VAL B C 1
ATOM 1325 O O . VAL B 1 49 ? 2.874 23.513 31.355 1.00 8.34 49 VAL B O 1
ATOM 1329 N N . ILE B 1 50 ? 2.906 22.297 33.244 1.00 8.37 50 ILE B N 1
ATOM 1330 C CA . ILE B 1 50 ? 2.154 23.277 34.022 1.00 8.90 50 ILE B CA 1
ATOM 1331 C C . ILE B 1 50 ? 3.034 23.943 35.080 1.00 10.68 50 ILE B C 1
ATOM 1332 O O . ILE B 1 50 ? 3.819 23.274 35.770 1.00 8.84 50 ILE B O 1
ATOM 1337 N N . SER B 1 51 ? 2.959 25.269 35.149 1.00 10.39 51 SER B N 1
ATOM 1338 C CA . SER B 1 51 ? 3.758 26.045 36.086 1.00 9.45 51 SER B CA 1
ATOM 1339 C C . SER B 1 51 ? 3.056 27.365 36.342 1.00 9.27 51 SER B C 1
ATOM 1340 O O . SER B 1 51 ? 2.032 27.668 35.721 1.00 8.77 51 SER B O 1
ATOM 1343 N N . LYS B 1 52 ? 3.632 28.168 37.226 1.00 12.17 52 LYS B N 1
ATOM 1344 C CA . LYS B 1 52 ? 3.235 29.561 37.340 1.00 16.18 52 LYS B CA 1
ATOM 1345 C C . LYS B 1 52 ? 3.491 30.245 36.010 1.00 16.40 52 LYS B C 1
ATOM 1346 O O . LYS B 1 52 ? 4.488 29.959 35.336 1.00 15.19 52 LYS B O 1
ATOM 1352 N N . GLU B 1 53 ? 2.565 31.116 35.617 1.00 17.63 53 GLU B N 1
ATOM 1353 C CA . GLU B 1 53 ? 2.673 31.844 34.362 1.00 17.28 53 GLU B CA 1
ATOM 1354 C C . GLU B 1 53 ? 4.034 32.537 34.236 1.00 16.34 53 GLU B C 1
ATOM 1355 O O . GLU B 1 53 ? 4.714 32.403 33.218 1.00 16.78 53 GLU B O 1
ATOM 1361 N N . ALA B 1 54 ? 4.520 33.091 35.340 1.00 15.31 54 ALA B N 1
ATOM 1362 C CA . ALA B 1 54 ? 5.786 33.807 35.332 1.00 15.75 54 ALA B CA 1
ATOM 1363 C C . ALA B 1 54 ? 7.007 32.888 35.236 1.00 16.82 54 ALA B C 1
ATOM 1364 O O . ALA B 1 54 ? 8.119 33.357 34.966 1.00 16.95 54 ALA B O 1
ATOM 1366 N N . ASP B 1 55 ? 6.802 31.587 35.435 1.00 16.37 55 ASP B N 1
ATOM 1367 C CA . ASP B 1 55 ? 7.904 30.622 35.430 1.00 15.28 55 ASP B CA 1
ATOM 1368 C C . ASP B 1 55 ? 8.080 29.875 34.101 1.00 12.41 55 ASP B C 1
ATOM 1369 O O . ASP B 1 55 ? 9.028 29.108 33.942 1.00 13.20 55 ASP B O 1
ATOM 1374 N N . MET B 1 56 ? 7.153 30.052 33.168 1.00 12.24 56 MET B N 1
ATOM 1375 C CA . MET B 1 56 ? 7.158 29.249 31.949 1.00 12.75 56 MET B CA 1
ATOM 1376 C C . MET B 1 56 ? 8.449 29.385 31.129 1.00 14.36 56 MET B C 1
ATOM 1377 O O . MET B 1 56 ? 9.153 28.396 30.890 1.00 15.29 56 MET B O 1
ATOM 1382 N N . GLN B 1 57 ? 8.830 30.619 30.820 1.00 14.99 57 GLN B N 1
ATOM 1383 C CA . GLN B 1 57 ? 10.043 30.865 30.048 1.00 15.14 57 GLN B CA 1
ATOM 1384 C C . GLN B 1 57 ? 11.330 30.457 30.773 1.00 14.48 57 GLN B C 1
ATOM 1385 O O . GLN B 1 57 ? 12.181 29.799 30.184 1.00 14.20 57 GLN B O 1
ATOM 1391 N N . PRO B 1 58 ? 11.474 30.795 32.073 1.00 14.31 58 PRO B N 1
ATOM 1392 C CA . PRO B 1 58 ? 12.653 30.295 32.805 1.00 14.39 58 PRO B CA 1
ATOM 1393 C C . PRO B 1 58 ? 12.813 28.767 32.827 1.00 12.56 58 PRO B C 1
ATOM 1394 O O . PRO B 1 58 ? 13.920 28.248 32.671 1.00 11.76 58 PRO B O 1
ATOM 1398 N N . ILE B 1 59 ? 11.701 28.052 32.981 1.00 12.38 59 ILE B N 1
ATOM 1399 C CA . ILE B 1 59 ? 11.703 26.596 32.914 1.00 9.66 59 ILE B CA 1
ATOM 1400 C C . ILE B 1 59 ? 12.148 26.145 31.519 1.00 11.10 59 ILE B C 1
ATOM 1401 O O . ILE B 1 59 ? 13.003 25.264 31.390 1.00 10.60 59 ILE B O 1
ATOM 1406 N N . ALA B 1 60 ? 11.544 26.738 30.491 1.00 10.85 60 ALA B N 1
ATOM 1407 C CA . ALA B 1 60 ? 11.829 26.377 29.105 1.00 10.77 60 ALA B CA 1
ATOM 1408 C C . ALA B 1 60 ? 13.304 26.602 28.760 1.00 12.55 60 ALA B C 1
ATOM 1409 O O . ALA B 1 60 ? 13.962 25.721 28.207 1.00 14.20 60 ALA B O 1
ATOM 1411 N N . THR B 1 61 ? 13.852 27.727 29.197 1.00 13.88 61 THR B N 1
ATOM 1412 C CA . THR B 1 61 ? 15.265 28.018 28.985 1.00 14.85 61 THR B CA 1
ATOM 1413 C C . THR B 1 61 ? 16.161 27.002 29.690 1.00 14.48 61 THR B C 1
ATOM 1414 O O . THR B 1 61 ? 17.096 26.478 29.089 1.00 14.52 61 THR B O 1
ATOM 1418 N N . ASP B 1 62 ? 15.805 26.631 30.914 1.00 13.40 62 ASP B N 1
ATOM 1419 C CA . ASP B 1 62 ? 16.589 25.647 31.655 1.00 16.41 62 ASP B CA 1
ATOM 1420 C C . ASP B 1 62 ? 16.454 24.244 31.088 1.00 15.51 62 ASP B C 1
ATOM 1421 O O . ASP B 1 62 ? 17.326 23.397 31.295 1.00 16.22 62 ASP B O 1
ATOM 1426 N N . GLY B 1 63 ? 15.370 24.022 30.350 1.00 15.13 63 GLY B N 1
ATOM 1427 C CA . GLY B 1 63 ? 15.128 22.733 29.736 1.00 15.64 63 GLY B CA 1
ATOM 1428 C C . GLY B 1 63 ? 15.921 22.479 28.463 1.00 16.09 63 GLY B C 1
ATOM 1429 O O . GLY B 1 63 ? 16.159 21.319 28.123 1.00 18.17 63 GLY B O 1
ATOM 1430 N N . LEU B 1 64 ? 16.315 23.538 27.754 1.00 17.89 64 LEU B N 1
ATOM 1431 C CA . LEU B 1 64 ? 17.034 23.413 26.480 1.00 20.85 64 LEU B CA 1
ATOM 1432 C C . LEU B 1 64 ? 18.203 22.432 26.563 1.00 21.65 64 LEU B C 1
ATOM 1433 O O . LEU B 1 64 ? 18.373 21.585 25.687 1.00 22.64 64 LEU B O 1
ATOM 1438 N N . SER B 1 65 ? 18.999 22.548 27.621 1.00 22.22 65 SER B N 1
ATOM 1439 C CA . SER B 1 65 ? 20.234 21.783 27.748 1.00 22.55 65 SER B CA 1
ATOM 1440 C C . SER B 1 65 ? 20.006 20.414 28.377 1.00 21.46 65 SER B C 1
ATOM 1441 O O . SER B 1 65 ? 20.919 19.594 28.428 1.00 22.29 65 SER B O 1
ATOM 1444 N N . ALA B 1 66 ? 18.792 20.173 28.865 1.00 20.49 66 ALA B N 1
ATOM 1445 C CA . ALA B 1 66 ? 18.462 18.906 29.509 1.00 17.11 66 ALA B CA 1
ATOM 1446 C C . ALA B 1 66 ? 18.336 17.773 28.490 1.00 15.66 66 ALA B C 1
ATOM 1447 O O . ALA B 1 66 ? 18.668 16.623 28.798 1.00 16.62 66 ALA B O 1
ATOM 1449 N N . GLY B 1 67 ? 17.894 18.104 27.275 1.00 13.77 67 GLY B N 1
ATOM 1450 C CA . GLY B 1 67 ? 17.766 17.111 26.216 1.00 15.42 67 GLY B CA 1
ATOM 1451 C C . GLY B 1 67 ? 16.444 16.355 26.210 1.00 14.63 67 GLY B C 1
ATOM 1452 O O 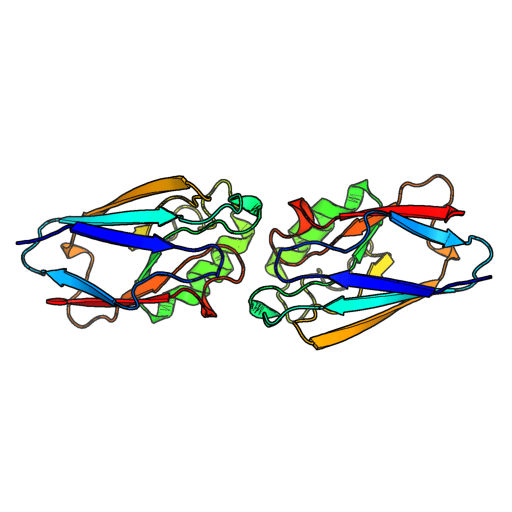. GLY B 1 67 ? 15.711 16.348 27.203 1.00 14.56 67 GLY B O 1
ATOM 1453 N N . ILE B 1 68 ? 16.159 15.652 25.120 1.00 14.80 68 ILE B N 1
ATOM 1454 C CA . ILE B 1 68 ? 14.858 15.003 24.942 1.00 14.98 68 ILE B CA 1
ATOM 1455 C C . ILE B 1 68 ? 14.700 13.791 25.869 1.00 15.90 68 ILE B C 1
ATOM 1456 O O . ILE B 1 68 ? 13.588 13.457 26.283 1.00 14.71 68 ILE B O 1
ATOM 1461 N N . ASP B 1 69 ? 15.836 13.306 26.359 1.00 16.60 69 ASP B N 1
ATOM 1462 C CA . ASP B 1 69 ? 15.926 12.182 27.299 1.00 21.45 69 ASP B CA 1
ATOM 1463 C C . ASP B 1 69 ? 15.316 12.534 28.665 1.00 19.90 69 ASP B C 1
ATOM 1464 O O . ASP B 1 69 ? 14.940 11.654 29.443 1.00 17.91 69 ASP B O 1
ATOM 1469 N N . LYS B 1 70 ? 15.315 13.823 28.985 1.00 17.97 70 LYS B N 1
ATOM 1470 C CA . LYS B 1 70 ? 14.757 14.310 30.236 1.00 15.71 70 LYS B CA 1
ATOM 1471 C C . LYS B 1 70 ? 13.524 15.167 29.967 1.00 12.84 70 LYS B C 1
ATOM 1472 O O . LYS B 1 70 ? 13.115 15.973 30.804 1.00 13.10 70 LYS B O 1
ATOM 1478 N N . GLN B 1 71 ? 12.909 14.941 28.806 1.00 11.47 71 GLN B N 1
ATOM 1479 C CA . GLN B 1 71 ? 11.656 15.602 28.414 1.00 10.46 71 GLN B CA 1
ATOM 1480 C C . GLN B 1 71 ? 11.840 17.116 28.302 1.00 8.86 71 GLN B C 1
ATOM 1481 O O . GLN B 1 71 ? 10.912 17.876 28.557 1.00 7.36 71 GLN B O 1
ATOM 1487 N N . TYR B 1 72 ? 13.062 17.530 27.960 1.00 8.89 72 TYR B N 1
ATOM 1488 C CA . TYR B 1 72 ? 13.445 18.943 27.888 1.00 9.41 72 TYR B CA 1
ATOM 1489 C C . TYR B 1 72 ? 13.025 19.730 29.124 1.00 10.19 72 TYR B C 1
ATOM 1490 O O . TYR B 1 72 ? 12.559 20.869 29.029 1.00 11.20 72 TYR B O 1
ATOM 1499 N N . LEU B 1 73 ? 13.337 19.163 30.285 1.00 10.87 73 LEU B N 1
ATOM 1500 C CA . LEU B 1 73 ? 13.047 19.773 31.578 1.00 11.95 73 LEU B CA 1
ATOM 1501 C C . LEU B 1 73 ? 14.239 19.493 32.477 1.00 11.15 73 LEU B C 1
ATOM 1502 O O . LEU B 1 73 ? 14.759 18.375 32.496 1.00 11.11 73 LEU B O 1
ATOM 1507 N N . LYS B 1 74 ? 14.692 20.514 33.193 1.00 14.49 74 LYS B N 1
ATOM 1508 C CA . LYS B 1 74 ? 15.772 20.334 34.147 1.00 17.01 74 LYS B CA 1
ATOM 1509 C C . LYS B 1 74 ? 15.300 19.415 35.263 1.00 19.10 74 LYS B C 1
ATOM 1510 O O . LYS B 1 74 ? 14.179 19.549 35.770 1.00 18.51 74 LYS B O 1
ATOM 1516 N N . ASP B 1 75 ? 16.123 18.426 35.586 1.00 22.90 75 ASP B N 1
ATOM 1517 C CA . ASP B 1 75 ? 15.739 17.398 36.545 1.00 25.68 75 ASP B CA 1
ATOM 1518 C C . ASP B 1 75 ? 15.508 17.976 37.936 1.00 24.77 75 ASP B C 1
ATOM 1519 O O . ASP B 1 75 ? 16.325 18.749 38.436 1.00 25.34 75 ASP B O 1
ATOM 1524 N N . GLY B 1 76 ? 14.365 17.645 38.528 1.00 24.16 76 GLY B N 1
ATOM 1525 C CA . GLY B 1 76 ? 14.054 18.123 39.866 1.00 23.89 76 GLY B CA 1
ATOM 1526 C C . GLY B 1 76 ? 13.629 19.583 39.938 1.00 22.87 76 GLY B C 1
ATOM 1527 O O . GLY B 1 76 ? 13.593 20.162 41.017 1.00 26.03 76 GLY B O 1
ATOM 1528 N N . ASP B 1 77 ? 13.282 20.177 38.802 1.00 21.05 77 ASP B N 1
ATOM 1529 C CA . ASP B 1 77 ? 12.886 21.578 38.754 1.00 18.96 77 ASP B CA 1
ATOM 1530 C C . ASP B 1 77 ? 11.657 21.801 39.625 1.00 18.19 77 ASP B C 1
ATOM 1531 O O . ASP B 1 77 ? 10.562 21.347 39.297 1.00 18.50 77 ASP B O 1
ATOM 1536 N N . ALA B 1 78 ? 11.819 22.606 40.667 1.00 18.93 78 ALA B N 1
ATOM 1537 C CA . ALA B 1 78 ? 10.744 22.839 41.636 1.00 19.69 78 ALA B CA 1
ATOM 1538 C C . ALA B 1 78 ? 9.590 23.681 41.082 1.00 17.91 78 ALA B C 1
ATOM 1539 O O . ALA B 1 78 ? 8.497 23.686 41.643 1.00 17.44 78 ALA B O 1
ATOM 1541 N N . ARG B 1 79 ? 9.843 24.421 40.009 1.00 14.71 79 ARG B N 1
ATOM 1542 C CA . ARG B 1 79 ? 8.826 25.291 39.442 1.00 13.04 79 ARG B CA 1
ATOM 1543 C C . ARG B 1 79 ? 7.796 24.512 38.634 1.00 10.85 79 ARG B C 1
ATOM 1544 O O . ARG B 1 79 ? 6.744 25.042 38.285 1.00 10.77 79 ARG B O 1
ATOM 1552 N N . VAL B 1 80 ? 8.129 23.278 38.278 1.00 12.27 80 VAL B N 1
ATOM 1553 C CA . VAL B 1 80 ? 7.240 22.461 37.462 1.00 10.89 80 VAL B CA 1
ATOM 1554 C C . VAL B 1 80 ? 6.226 21.780 38.376 1.00 13.11 80 VAL B C 1
ATOM 1555 O O . VAL B 1 80 ? 6.595 21.069 39.321 1.00 13.83 80 VAL B O 1
ATOM 1559 N N . ILE B 1 81 ? 4.952 22.068 38.149 1.00 12.12 81 ILE B N 1
ATOM 1560 C CA . ILE B 1 81 ? 3.889 21.461 38.942 1.00 14.35 81 ILE B CA 1
ATOM 1561 C C . ILE B 1 81 ? 3.520 20.076 38.411 1.00 13.93 81 ILE B C 1
ATOM 1562 O O . ILE B 1 81 ? 3.453 19.123 39.180 1.00 14.65 81 ILE B O 1
ATOM 1567 N N . ALA B 1 82 ? 3.429 19.944 37.090 1.00 11.50 82 ALA B N 1
ATOM 1568 C CA . ALA B 1 82 ? 3.156 18.661 36.441 1.00 9.63 82 ALA B CA 1
ATOM 1569 C C . ALA B 1 82 ? 3.654 18.744 35.006 1.00 10.48 82 ALA B C 1
ATOM 1570 O O . ALA B 1 82 ? 3.747 19.835 34.437 1.00 11.07 82 ALA B O 1
ATOM 1572 N N . HIS B 1 83 ? 3.997 17.604 34.427 1.00 9.13 83 HIS B N 1
ATOM 1573 C CA . HIS B 1 83 ? 4.367 17.571 33.017 1.00 9.69 83 HIS B CA 1
ATOM 1574 C C . HIS B 1 83 ? 4.216 16.176 32.425 1.00 9.09 83 HIS B C 1
ATOM 1575 O O . HIS B 1 83 ? 4.290 15.171 33.141 1.00 7.98 83 HIS B O 1
ATOM 1582 N N . THR B 1 84 ? 3.964 16.125 31.123 1.00 8.43 84 THR B N 1
ATOM 1583 C CA . THR B 1 84 ? 3.987 14.875 30.373 1.00 8.60 84 THR B CA 1
ATOM 1584 C C . THR B 1 84 ? 5.393 14.628 29.805 1.00 8.99 84 THR B C 1
ATOM 1585 O O . THR B 1 84 ? 6.274 15.495 29.891 1.00 8.44 84 THR B O 1
ATOM 1589 N N . LYS B 1 85 ? 5.589 13.456 29.206 1.00 9.99 85 LYS B N 1
ATOM 1590 C CA . LYS B 1 85 ? 6.769 13.184 28.376 1.00 11.08 85 LYS B CA 1
ATOM 1591 C C . LYS B 1 85 ? 6.681 13.993 27.096 1.00 10.17 85 LYS B C 1
ATOM 1592 O O . LYS B 1 85 ? 5.587 14.401 26.686 1.00 7.20 85 LYS B O 1
ATOM 1598 N N . VAL B 1 86 ? 7.811 14.118 26.408 1.00 9.02 86 VAL B N 1
ATOM 1599 C CA . VAL B 1 86 ? 7.801 14.573 25.023 1.00 9.11 86 VAL B CA 1
ATOM 1600 C C . VAL B 1 86 ? 7.346 13.425 24.126 1.00 7.83 86 VAL B C 1
ATOM 1601 O O . VAL B 1 86 ? 7.926 12.335 24.161 1.00 8.86 86 VAL B O 1
ATOM 1605 N N . ILE B 1 87 ? 6.259 13.649 23.397 1.00 6.51 87 ILE B N 1
ATOM 1606 C CA . ILE B 1 87 ? 5.695 12.638 22.510 1.00 9.78 87 ILE B CA 1
ATOM 1607 C C . ILE B 1 87 ? 5.751 13.071 21.043 1.00 10.48 87 ILE B C 1
ATOM 1608 O O . ILE B 1 87 ? 5.776 14.270 20.735 1.00 9.59 87 ILE B O 1
ATOM 1613 N N . GLY B 1 88 ? 5.791 12.082 20.150 1.00 10.72 88 GLY B N 1
ATOM 1614 C CA . GLY B 1 88 ? 5.784 12.346 18.725 1.00 11.20 88 GLY B CA 1
ATOM 1615 C C . GLY B 1 88 ? 4.480 11.865 18.130 1.00 11.89 88 GLY B C 1
ATOM 1616 O O . GLY B 1 88 ? 3.611 11.379 18.861 1.00 10.47 88 GLY B O 1
ATOM 1617 N N . ALA B 1 89 ? 4.359 11.952 16.809 1.00 12.00 89 ALA B N 1
ATOM 1618 C CA . ALA B 1 89 ? 3.127 11.580 16.114 1.00 14.91 89 ALA B CA 1
ATOM 1619 C C . ALA B 1 89 ? 2.659 10.161 16.427 1.00 16.23 89 ALA B C 1
ATOM 1620 O O . ALA B 1 89 ? 3.436 9.201 16.368 1.00 15.36 89 ALA B O 1
ATOM 1622 N N . GLY B 1 90 ? 1.383 10.047 16.784 1.00 17.24 90 GLY B N 1
ATOM 1623 C CA . GLY B 1 90 ? 0.794 8.747 17.057 1.00 18.32 90 GLY B CA 1
ATOM 1624 C C . GLY B 1 90 ? 0.954 8.281 18.494 1.00 17.23 90 GLY B C 1
ATOM 1625 O O . GLY B 1 90 ? 0.392 7.254 18.882 1.00 18.31 90 GLY B O 1
ATOM 1626 N N . GLU B 1 91 ? 1.701 9.026 19.294 1.00 16.09 91 GLU B N 1
ATOM 1627 C CA . GLU B 1 91 ? 1.910 8.644 20.680 1.00 15.94 91 GLU B CA 1
ATOM 1628 C C . GLU B 1 91 ? 0.986 9.457 21.583 1.00 16.03 91 GLU B C 1
ATOM 1629 O O . GLU B 1 91 ? 0.315 10.383 21.116 1.00 13.73 91 GLU B O 1
ATOM 1635 N N . LYS B 1 92 ? 0.868 9.045 22.841 1.00 15.97 92 LYS B N 1
ATOM 1636 C CA . LYS B 1 92 ? 0.081 9.797 23.823 1.00 15.76 92 LYS B CA 1
ATOM 1637 C C . LYS B 1 92 ? 0.662 9.624 25.210 1.00 12.55 92 LYS B C 1
ATOM 1638 O O . LYS B 1 92 ? 1.370 8.656 25.474 1.00 13.48 92 LYS B O 1
ATOM 1644 N N . ASP B 1 93 ? 0.448 10.607 26.073 1.00 10.37 93 ASP B N 1
ATOM 1645 C CA . ASP B 1 93 ? 0.891 10.487 27.448 1.00 10.97 93 ASP B CA 1
ATOM 1646 C C . ASP B 1 93 ? -0.080 11.217 28.344 1.00 10.86 93 ASP B C 1
ATOM 1647 O O . ASP B 1 93 ? -0.849 12.044 27.867 1.00 11.59 93 ASP B O 1
ATOM 1652 N N . SER B 1 94 ? -0.102 10.859 29.621 1.00 11.13 94 SER B N 1
ATOM 1653 C CA . SER B 1 94 ? -0.966 11.538 30.574 1.00 12.17 94 SER B CA 1
ATOM 1654 C C . SER B 1 94 ? -0.250 11.748 31.893 1.00 12.02 94 SER B C 1
ATOM 1655 O O . SER B 1 94 ? 0.698 11.029 32.228 1.00 11.41 94 SER B O 1
ATOM 1658 N N . VAL B 1 95 ? -0.654 12.785 32.609 1.00 10.65 95 VAL B N 1
ATOM 1659 C CA . VAL B 1 95 ? -0.121 13.015 33.934 1.00 9.77 95 VAL B CA 1
ATOM 1660 C C . VAL B 1 95 ? -1.269 13.382 34.870 1.00 11.21 95 VAL B C 1
ATOM 1661 O O . VAL B 1 95 ? -2.243 13.994 34.457 1.00 12.43 95 VAL B O 1
ATOM 1665 N N . THR B 1 96 ? -1.201 12.878 36.090 1.00 12.75 96 THR B N 1
ATOM 1666 C CA . THR B 1 96 ? -2.209 13.147 37.102 1.00 14.64 96 THR B CA 1
ATOM 1667 C C . THR B 1 96 ? -1.509 13.836 38.268 1.00 14.28 96 THR B C 1
ATOM 1668 O O . THR B 1 96 ? -0.393 13.458 38.630 1.00 15.47 96 THR B O 1
ATOM 1672 N N . PHE B 1 97 ? -2.065 14.954 38.726 1.00 14.88 97 PHE B N 1
ATOM 1673 C CA . PHE B 1 97 ? -1.439 15.707 39.806 1.00 14.92 97 PHE B CA 1
ATOM 1674 C C . PHE B 1 97 ? -2.467 16.205 40.814 1.00 15.34 97 PHE B C 1
ATOM 1675 O O . PHE B 1 97 ? -3.672 16.174 40.556 1.00 13.98 97 PHE B O 1
ATOM 1683 N N . ASP B 1 98 ? -1.976 16.606 41.982 1.00 18.65 98 ASP B N 1
ATOM 1684 C CA . ASP B 1 98 ? -2.816 17.088 43.068 1.00 21.96 98 ASP B CA 1
ATOM 1685 C C . ASP B 1 98 ? -3.273 18.504 42.794 1.00 21.46 98 ASP B C 1
ATOM 1686 O O . ASP B 1 98 ? -2.457 19.423 42.715 1.00 21.22 98 ASP B O 1
ATOM 1691 N N . VAL B 1 99 ? -4.586 18.681 42.717 1.00 22.11 99 VAL B N 1
ATOM 1692 C CA . VAL B 1 99 ? -5.168 19.990 42.468 1.00 21.80 99 VAL B CA 1
ATOM 1693 C C . VAL B 1 99 ? -4.803 20.983 43.571 1.00 24.37 99 VAL B C 1
ATOM 1694 O O . VAL B 1 99 ? -4.663 22.176 43.302 1.00 24.20 99 VAL B O 1
ATOM 1698 N N . SER B 1 100 ? -4.467 20.464 44.754 1.00 26.86 100 SER B N 1
ATOM 1699 C CA . SER B 1 100 ? -4.092 21.299 45.898 1.00 29.03 100 SER B CA 1
ATOM 1700 C C . SER B 1 100 ? -2.869 22.153 45.604 1.00 29.92 100 SER B C 1
ATOM 1701 O O . SER B 1 100 ? -2.698 23.226 46.189 1.00 31.02 100 SER B O 1
ATOM 1704 N N . LYS B 1 101 ? -2.008 21.664 44.716 1.00 30.56 101 LYS B N 1
ATOM 1705 C CA . LYS B 1 101 ? -0.778 22.364 44.360 1.00 31.55 101 LYS B CA 1
ATOM 1706 C C . LYS B 1 101 ? -1.018 23.726 43.708 1.00 31.19 101 LYS B C 1
ATOM 1707 O O . LYS B 1 101 ? -0.128 24.576 43.704 1.00 32.30 101 LYS B O 1
ATOM 1713 N N . LEU B 1 102 ? -2.189 23.910 43.103 1.00 32.65 102 LEU B N 1
ATOM 1714 C CA . LEU B 1 102 ? -2.520 25.160 42.426 1.00 33.81 102 LEU B CA 1
ATOM 1715 C C . LEU B 1 102 ? -3.076 26.175 43.422 1.00 35.30 102 LEU B C 1
ATOM 1716 O O . LEU B 1 102 ? -4.222 26.064 43.862 1.00 36.52 102 LEU B O 1
ATOM 1721 N N . ALA B 1 103 ? -2.235 27.116 43.832 1.00 37.47 103 ALA B N 1
ATOM 1722 C CA . ALA B 1 103 ? -2.648 28.158 44.765 1.00 37.87 103 ALA B CA 1
ATOM 1723 C C . ALA B 1 103 ? -3.699 29.060 44.123 1.00 37.91 103 ALA B C 1
ATOM 1724 O O . ALA B 1 103 ? -3.490 29.600 43.030 1.00 37.18 103 ALA B O 1
ATOM 1726 N N . ALA B 1 104 ? -4.866 29.137 44.754 1.00 38.78 104 ALA B N 1
ATOM 1727 C CA . ALA B 1 104 ? -5.910 30.050 44.306 1.00 39.22 104 ALA B CA 1
ATOM 1728 C C . ALA B 1 104 ? -5.372 31.472 44.410 1.00 40.16 104 ALA B C 1
ATOM 1729 O O . ALA B 1 104 ? -4.601 31.784 45.325 1.00 41.13 104 ALA B O 1
ATOM 1731 N N . GLY B 1 105 ? -5.634 32.271 43.382 1.00 38.50 105 GLY B N 1
ATOM 1732 C CA . GLY B 1 105 ? -5.135 33.635 43.364 1.00 35.88 105 GLY B CA 1
ATOM 1733 C C . GLY B 1 105 ? -3.766 33.772 42.720 1.00 33.82 105 GLY B C 1
ATOM 1734 O O . GLY B 1 105 ? -3.222 34.877 42.635 1.00 35.13 105 GLY B O 1
ATOM 1735 N N . GLU B 1 106 ? -3.192 32.650 42.294 1.00 31.92 106 GLU B N 1
ATOM 1736 C CA . GLU B 1 106 ? -1.939 32.666 41.553 1.00 29.59 106 GLU B CA 1
ATOM 1737 C C . GLU B 1 106 ? -2.237 32.341 40.096 1.00 25.94 106 GLU B C 1
ATOM 1738 O O . GLU B 1 106 ? -3.242 31.699 39.792 1.00 25.72 106 GLU B O 1
ATOM 1744 N N . LYS B 1 107 ? -1.411 32.853 39.194 1.00 22.76 107 LYS B N 1
ATOM 1745 C CA . LYS B 1 107 ? -1.667 32.700 37.767 1.00 21.59 107 LYS B CA 1
ATOM 1746 C C . LYS B 1 107 ? -0.882 31.511 37.230 1.00 18.42 107 LYS B C 1
ATOM 1747 O O . LYS B 1 107 ? 0.329 31.429 37.416 1.00 16.59 107 LYS B O 1
ATOM 1753 N N . TYR B 1 108 ? -1.582 30.606 36.554 1.00 15.83 108 TYR B N 1
ATOM 1754 C CA . TYR B 1 108 ? -0.989 29.364 36.084 1.00 13.43 108 TYR B CA 1
ATOM 1755 C C . TYR B 1 108 ? -1.127 29.227 34.581 1.00 10.91 108 TYR B C 1
ATOM 1756 O O . TYR B 1 108 ? -2.115 29.665 34.000 1.00 10.26 108 TYR B O 1
ATOM 1765 N N . GLY B 1 109 ? -0.136 28.602 33.959 1.00 11.25 109 GLY B N 1
ATOM 1766 C CA . GLY B 1 109 ? -0.164 28.408 32.519 1.00 12.41 109 GLY B CA 1
ATOM 1767 C C . GLY B 1 109 ? 0.378 27.049 32.119 1.00 12.12 109 GLY B C 1
ATOM 1768 O O . GLY B 1 109 ? 0.907 26.308 32.961 1.00 12.45 109 GLY B O 1
ATOM 1769 N N . PHE B 1 110 ? 0.127 26.660 30.874 1.00 9.13 110 PHE B N 1
ATOM 1770 C CA . PHE B 1 110 ? 0.727 25.451 30.336 1.00 6.56 110 PHE B CA 1
ATOM 1771 C C . PHE B 1 110 ? 1.495 25.799 29.085 1.00 6.33 110 PHE B C 1
ATOM 1772 O O . PHE B 1 110 ? 1.207 26.806 28.433 1.00 7.40 110 PHE B O 1
ATOM 1780 N N . P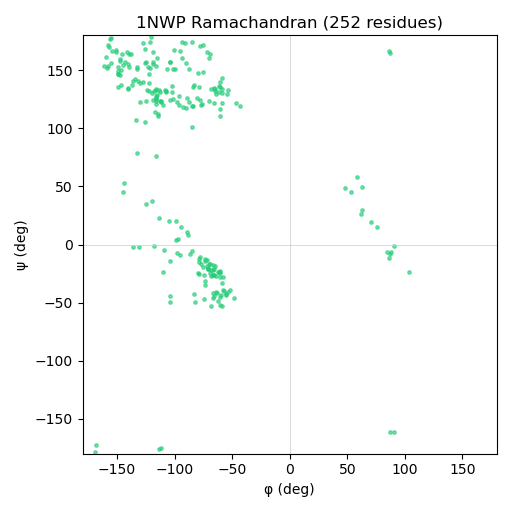HE B 1 111 ? 2.514 25.006 28.790 1.00 5.73 111 PHE B N 1
ATOM 1781 C CA . PHE B 1 111 ? 3.324 25.233 27.605 1.00 5.20 111 PHE B CA 1
ATOM 1782 C C . PHE B 1 111 ? 4.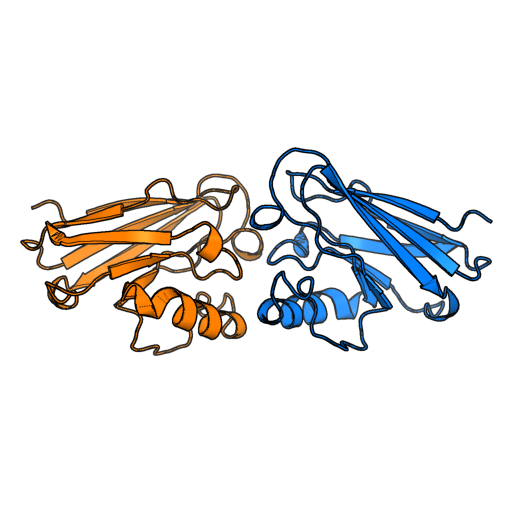029 23.955 27.171 1.00 6.49 111 PHE B C 1
ATOM 1783 O O . PHE B 1 111 ? 4.022 22.946 27.887 1.00 6.94 111 PHE B O 1
ATOM 1791 N N . CYS B 1 112 ? 4.624 24.000 25.986 1.00 6.09 112 CYS B N 1
ATOM 1792 C CA . CYS B 1 112 ? 5.499 22.939 25.507 1.00 6.84 112 CYS B CA 1
ATOM 1793 C C . CYS B 1 112 ? 6.940 23.398 25.678 1.00 6.24 112 CYS B C 1
ATOM 1794 O O . CYS B 1 112 ? 7.274 24.509 25.268 1.00 7.24 112 CYS B O 1
ATOM 1797 N N . SER B 1 113 ? 7.796 22.558 26.266 1.00 6.87 113 SER B N 1
ATOM 1798 C CA . SER B 1 113 ? 9.190 22.935 26.490 1.00 6.72 113 SER B CA 1
ATOM 1799 C C . SER B 1 113 ? 10.185 22.439 25.434 1.00 6.61 113 SER B C 1
ATOM 1800 O O . SER B 1 113 ? 11.388 22.648 25.582 1.00 7.22 113 SER B O 1
ATOM 1803 N N . PHE B 1 114 ? 9.707 21.798 24.369 1.00 7.12 114 PHE B N 1
ATOM 1804 C CA . PHE B 1 114 ? 10.595 21.454 23.248 1.00 6.09 114 PHE B CA 1
ATOM 1805 C C . PHE B 1 114 ? 11.182 22.778 22.718 1.00 7.02 114 PHE B C 1
ATOM 1806 O O . PHE B 1 114 ? 10.460 23.770 22.607 1.00 6.75 114 PHE B O 1
ATOM 1814 N N . PRO B 1 115 ? 12.505 22.830 22.470 1.00 8.58 115 PRO B N 1
ATOM 1815 C CA . PRO B 1 115 ? 13.184 24.082 22.095 1.00 7.36 115 PRO B CA 1
ATOM 1816 C C . PRO B 1 115 ? 12.430 24.931 21.071 1.00 6.84 115 PRO B C 1
ATOM 1817 O O . PRO B 1 115 ? 12.144 24.477 19.962 1.00 7.83 115 PRO B O 1
ATOM 1821 N N . GLY B 1 116 ? 12.086 26.150 21.467 1.00 6.38 116 GLY B N 1
ATOM 1822 C CA . GLY B 1 116 ? 11.447 27.081 20.554 1.00 7.85 116 GLY B CA 1
ATOM 1823 C C . GLY B 1 116 ? 9.934 26.991 20.445 1.00 9.06 116 GLY B C 1
ATOM 1824 O O . GLY B 1 116 ? 9.300 27.905 19.917 1.00 10.05 116 GLY B O 1
ATOM 1825 N N . HIS B 1 117 ? 9.331 25.943 20.996 1.00 7.67 117 HIS B N 1
ATOM 1826 C CA . HIS B 1 117 ? 7.890 25.764 20.846 1.00 7.86 117 HIS B CA 1
ATOM 1827 C C . HIS B 1 117 ? 7.063 26.706 21.713 1.00 8.35 117 HIS B C 1
ATOM 1828 O O . HIS B 1 117 ? 5.925 27.026 21.357 1.00 8.17 117 HIS B O 1
ATOM 1835 N N . ILE B 1 118 ? 7.627 27.161 22.829 1.00 6.46 118 ILE B N 1
ATOM 1836 C CA . ILE B 1 118 ? 6.876 27.984 23.769 1.00 10.77 118 ILE B CA 1
ATOM 1837 C C . ILE B 1 118 ? 6.306 29.272 23.161 1.00 15.12 118 ILE B C 1
ATOM 1838 O O . ILE B 1 118 ? 5.213 29.688 23.517 1.00 16.93 118 ILE B O 1
ATOM 1843 N N . SER B 1 119 ? 6.961 29.795 22.129 1.00 17.27 119 SER B N 1
ATOM 1844 C CA . SER B 1 119 ? 6.484 31.000 21.453 1.00 19.13 119 SER B CA 1
ATOM 1845 C C . SER B 1 119 ? 5.072 30.811 20.887 1.00 17.37 119 SER B C 1
ATOM 1846 O O . SER B 1 119 ? 4.288 31.758 20.813 1.00 19.39 119 SER B O 1
ATOM 1849 N N . MET B 1 120 ? 4.766 29.592 20.461 1.00 15.41 120 MET B N 1
ATOM 1850 C CA . MET B 1 120 ? 3.483 29.299 19.837 1.00 15.25 120 MET B CA 1
ATOM 1851 C C . MET B 1 120 ? 2.612 28.429 20.729 1.00 14.26 120 MET B C 1
ATOM 1852 O O . MET B 1 120 ? 1.387 28.404 20.574 1.00 15.93 120 MET B O 1
ATOM 1857 N N . MET B 1 121 ? 3.246 27.691 21.637 1.00 9.93 121 MET B N 1
ATOM 1858 C CA . MET B 1 121 ? 2.562 26.622 22.352 1.00 10.34 121 MET B CA 1
ATOM 1859 C C . MET B 1 121 ? 2.489 26.898 23.844 1.00 9.92 121 MET B C 1
ATOM 1860 O O . MET B 1 121 ? 3.305 26.395 24.628 1.00 8.99 121 MET B O 1
ATOM 1865 N N . LYS B 1 122 ? 1.581 27.799 24.208 1.00 9.44 122 LYS B N 1
ATOM 1866 C CA . LYS B 1 122 ? 1.279 28.055 25.607 1.00 9.19 122 LYS B CA 1
ATOM 1867 C C . LYS B 1 122 ? -0.153 28.505 25.783 1.00 10.12 122 LYS B C 1
ATOM 1868 O O . LYS B 1 122 ? -0.870 28.732 24.803 1.00 9.77 122 LYS B O 1
ATOM 1874 N N . GLY B 1 123 ? -0.597 28.512 27.033 1.00 9.97 123 GLY B N 1
ATOM 1875 C CA . GLY B 1 123 ? -1.981 28.824 27.335 1.00 9.74 123 GLY B CA 1
ATOM 1876 C C . GLY B 1 123 ? -2.144 29.021 28.822 1.00 7.80 123 GLY B C 1
ATOM 1877 O O . GLY B 1 123 ? -1.168 28.936 29.566 1.00 7.59 123 GLY B O 1
ATOM 1878 N N . THR B 1 124 ? -3.370 29.287 29.258 1.00 10.34 124 THR B N 1
ATOM 1879 C CA . THR B 1 124 ? -3.639 29.558 30.669 1.00 11.91 124 THR B CA 1
ATOM 1880 C C . THR B 1 124 ? -4.278 28.362 31.352 1.00 11.84 124 THR B C 1
ATOM 1881 O O . THR B 1 124 ? -4.914 27.524 30.709 1.00 11.91 124 THR B O 1
ATOM 1885 N N . VAL B 1 125 ? -4.128 28.301 32.665 1.00 12.85 125 VAL B N 1
ATOM 1886 C CA . VAL B 1 125 ? -4.870 27.340 33.467 1.00 16.28 125 VAL B CA 1
ATOM 1887 C C . VAL B 1 125 ? -5.840 28.119 34.348 1.00 17.19 125 VAL B C 1
ATOM 1888 O O . VAL B 1 125 ? -5.431 29.020 35.078 1.00 19.86 125 VAL B O 1
ATOM 1892 N N . THR B 1 126 ? -7.125 27.803 34.239 1.00 17.87 126 THR B N 1
ATOM 1893 C CA . THR B 1 126 ? -8.166 28.524 34.961 1.00 18.30 126 THR B CA 1
ATOM 1894 C C . THR B 1 126 ? -8.860 27.598 35.954 1.00 19.05 126 THR B C 1
ATOM 1895 O O . THR B 1 126 ? -9.318 26.517 35.583 1.00 19.68 126 THR B O 1
ATOM 1899 N N . LEU B 1 127 ? -8.901 28.009 37.217 1.00 20.31 127 LEU B N 1
ATOM 1900 C CA . LEU B 1 127 ? -9.548 27.229 38.271 1.00 20.38 127 LEU B CA 1
ATOM 1901 C C . LEU B 1 127 ? -11.007 27.623 38.343 1.00 21.09 127 LEU B C 1
ATOM 1902 O O . LEU B 1 127 ? -11.326 28.813 38.366 1.00 21.41 127 LEU B O 1
ATOM 1907 N N . LYS B 1 128 ? -11.887 26.632 38.246 1.00 20.81 128 LYS B N 1
ATOM 1908 C CA . LYS B 1 128 ? -13.318 26.878 38.180 1.00 21.56 128 LYS B CA 1
ATOM 1909 C C . LYS B 1 128 ? -14.089 26.017 39.190 1.00 21.20 128 LYS B C 1
ATOM 1910 O O . LYS B 1 128 ? -13.441 25.437 40.079 1.00 18.65 128 LYS B O 1
#

Solvent-accessible surface area: 11842 Å² total; per-residue (Å²): 93,141,38,102,48,71,0,31,0,22,30,136,2,38,21,101,41,171,61,1,43,0,24,124,95,7,143,55,3,28,0,35,0,27,5,50,53,92,44,70,81,50,8,6,0,0,0,0,0,0,0,90,71,89,27,16,98,54,0,8,73,53,0,26,80,23,23,54,131,114,33,16,8,94,116,71,12,103,76,25,25,7,69,2,122,5,6,3,28,73,82,136,37,60,28,80,12,62,8,90,112,12,51,69,77,85,144,13,0,0,0,0,2,10,9,14,2,19,54,81,1,100,14,60,12,67,42,138,87,144,40,112,44,64,0,31,0,26,17,111,5,41,22,100,42,170,60,2,40,0,26,118,93,7,176,55,2,28,0,31,0,30,6,51,53,92,28,63,86,80,1,2,0,0,0,0,0,0,0,90,68,89,27,18,99,58,0,9,74,52,0,37,107,25,23,46,127,100,35,22,8,107,112,77,19,102,73,26,30,7,65,1,121,4,6,2,28,72,85,135,35,61,32,78,13,72,10,104,117,10,50,73,69,79,127,13,0,0,0,0,3,6,4,30,3,18,62,84,0,90,11,62,12,64,37,138

Organism: Pseudomonas putida (NCBI:txid303)

Nearest PDB structures (foldseek):
  1joi-assembly1_A  TM=9.897E-01  e=2.415E-26  Pseudomonas fluorescens bv. A
  4bww-assembly1_D  TM=9.823E-01  e=1.083E-25  Pseudomonas aeruginosa PAO1
  3ibo-assembly2_B  TM=9.868E-01  e=1.405E-24  Pseudomonas aeruginosa
  5i28-assembly9_I  TM=9.798E-01  e=8.521E-25  Pseudomonas aeruginosa
  3fq1-assembly1_A  TM=9.816E-01  e=1.804E-24  Pseudomonas aeruginosa